Protein AF-V2Y7P2-F1 (afdb_monomer)

Foldseek 3Di:
DDDDDDDDDDDPPDDPPPPPPVPCVPPVDPPDDPVVVVVPPPCDPPVNVVVVLVPDDPVVNVVVVVVVVVVVVVVVVVVVVVVVVVVVVVVCVVPDDDPVRDDPVRVCVVDDPPPPPPDDPPQDWDDDPQWIDGPVLLVVLLVPDDPLLSVLVCCCPVVVDDLVRVCVVVVHDSVVSVVSPVVSVVSSVVSCVVPTDRNPDD

Sequence (202 aa):
MSDPGCPVQSGFFVPTKTFFQKYSLFFGSFQLCVVEGLRKGKFYPLSRLRKEVNTMNEPERTEWQIRCAFNGFCKRTLKNESINAHRDLKKRQAHEINFSDLTPKEENQLYTCEDFFTEDKEEQTFFAGGKELSANLIADAIHSLPEEKRRAVLLYYFFDMSDAEIAALYQIPRSTVQYRRTSSFELLKRYLEEHAYDYPGW

Secondary structure (DSSP, 8-state):
--PPPP----------TTSTTTTHHHHS--SS-SSSTTT-S----HHHHHHHHHTS-HHHHHHHHHHHHHHHHHHHHHHHHHHHHHHHHHHHHHH---GGG--HHHHHHH-----TTTS-----EEEETTEEEEHHHHHHHHHHS-HHHHHHHHHHHHS---HHHHHHHHT--HHHHHHHHHHHHHHHHHHHHHHSEEP---

Mean predicted aligned error: 18.99 Å

Organism: NCBI:txid592026

Solvent-accessible surface area (backbone atoms only — not comparable to full-atom values): 12564 Å² total; per-residue (Å²): 140,80,85,80,82,83,82,81,78,79,78,82,78,77,72,81,80,82,71,64,75,79,58,50,87,79,61,83,68,74,73,88,73,84,69,61,75,78,69,70,58,82,82,68,53,70,70,56,53,53,54,55,55,72,72,45,56,74,72,60,41,52,54,50,49,51,53,51,52,50,52,52,49,53,55,49,50,55,52,50,52,54,51,48,55,54,51,52,52,53,54,46,61,75,76,55,78,57,78,89,75,53,51,74,74,58,54,57,69,75,50,80,79,78,58,85,84,75,72,71,92,65,72,56,70,44,80,56,96,65,26,47,42,42,52,65,56,54,52,50,43,52,66,69,43,57,68,75,30,36,53,49,47,48,40,39,71,77,63,68,40,49,52,63,55,53,13,61,74,70,74,45,61,44,68,58,46,49,49,34,40,56,56,39,50,56,51,43,49,52,49,48,67,74,69,40,49,74,53,84,76,128

Radius of gyration: 40.27 Å; Cα contacts (8 Å, |Δi|>4): 82; chains: 1; bounding box: 62×48×115 Å

InterPro domains:
  IPR013249 RNA polymerase sigma factor 70, region 4 type 2 [PF08281] (137-180)
  IP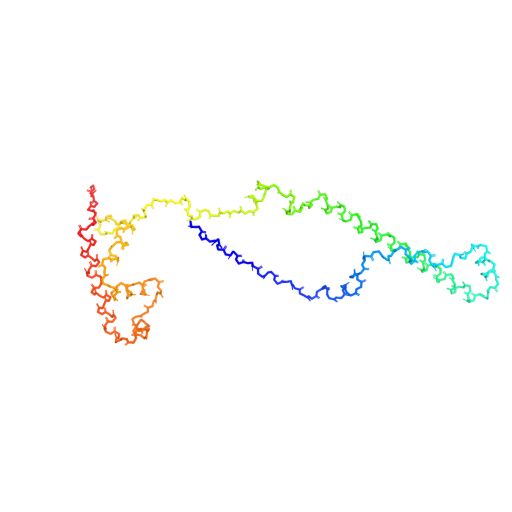R013324 RNA polymerase sigma factor, region 3/4-like [SSF88659] (135-194)
  IPR036388 Winged helix-like DNA-binding domain superfamily [G3DSA:1.10.10.10] (131-197)
  IPR039425 RNA polymerase sigma-70-like [PTHR43133] (68-195)

Nearest PDB structures (foldseek):
  3hug-assembly6_K  TM=9.657E-01  e=6.527E-04  Mycobacterium tuberculosis H37Rv
  3hug-assembly1_C  TM=9.619E-01  e=1.004E-03  Mycobacterium tuberculosis H37Rv
  6in7-assembly1_B  TM=9.277E-01  e=2.377E-03  Pseudomonas aeruginosa PAO1
  6dvb-assembly1_F  TM=6.174E-01  e=3.751E-04  Mycobacterium tuberculosis H37Rv
  6kon-assembly1_F  TM=3.648E-01  e=3.317E-04  Mycobacterium tuberculosis H37Rv

pLDDT: mean 73.15, std 22.69, range [28.91, 96.44]

Structure (mmCIF, N/CA/C/O backbone):
data_AF-V2Y7P2-F1
#
_entry.id   AF-V2Y7P2-F1
#
loop_
_atom_site.group_PDB
_atom_site.id
_atom_site.type_symbol
_atom_site.label_atom_id
_atom_site.label_alt_id
_atom_site.label_comp_id
_atom_site.label_asym_id
_atom_site.label_entity_id
_atom_site.label_seq_id
_atom_site.pdbx_PDB_ins_code
_atom_site.Cartn_x
_atom_site.Cartn_y
_atom_site.Cartn_z
_atom_site.occupancy
_atom_site.B_iso_or_equiv
_atom_site.auth_seq_id
_atom_site.auth_comp_id
_atom_site.auth_asym_id
_atom_site.auth_atom_id
_atom_site.pdbx_PDB_model_num
ATOM 1 N N . MET A 1 1 ? 14.024 -24.119 12.374 1.00 35.75 1 MET A N 1
ATOM 2 C CA . MET A 1 1 ? 12.731 -24.318 11.691 1.00 35.75 1 MET A CA 1
ATOM 3 C C . MET A 1 1 ? 12.344 -22.967 11.152 1.00 35.75 1 MET A C 1
ATOM 5 O O . MET A 1 1 ? 11.928 -22.114 11.920 1.00 35.75 1 MET A O 1
ATOM 9 N N . SER A 1 2 ? 12.657 -22.750 9.882 1.00 37.75 2 SER A N 1
ATOM 10 C CA . SER A 1 2 ? 12.451 -21.485 9.189 1.00 37.75 2 SER A CA 1
ATOM 11 C C . SER A 1 2 ? 11.504 -21.809 8.051 1.00 37.75 2 SER A C 1
ATOM 13 O O . SER A 1 2 ? 11.893 -22.535 7.136 1.00 37.75 2 SER A O 1
ATOM 15 N N . ASP A 1 3 ? 10.255 -21.375 8.179 1.00 37.59 3 ASP A N 1
ATOM 16 C CA . ASP A 1 3 ? 9.274 -21.524 7.113 1.00 37.59 3 ASP A CA 1
ATOM 17 C C . ASP A 1 3 ? 9.561 -20.544 5.962 1.00 37.59 3 ASP A C 1
ATOM 19 O O . ASP A 1 3 ? 10.200 -19.506 6.170 1.00 37.59 3 ASP A O 1
ATOM 23 N N . PRO A 1 4 ? 9.154 -20.905 4.734 1.00 45.34 4 PRO A N 1
ATOM 24 C CA . PRO A 1 4 ? 9.647 -20.324 3.498 1.00 45.34 4 PRO A CA 1
ATOM 25 C C . PRO A 1 4 ? 8.822 -19.111 3.053 1.00 45.34 4 PRO A C 1
ATOM 27 O O . PRO A 1 4 ? 7.646 -18.968 3.378 1.00 45.34 4 PRO A O 1
ATOM 30 N N . GLY A 1 5 ? 9.478 -18.233 2.295 1.00 32.50 5 GLY A N 1
ATOM 31 C CA . GLY A 1 5 ? 8.971 -16.931 1.875 1.00 32.50 5 GLY A CA 1
ATOM 32 C C . GLY A 1 5 ? 7.648 -16.949 1.105 1.00 32.50 5 GLY A C 1
ATOM 33 O O . GLY A 1 5 ? 7.354 -17.849 0.316 1.00 32.50 5 GLY A O 1
ATOM 34 N N . CYS A 1 6 ? 6.879 -15.882 1.323 1.00 36.09 6 CYS A N 1
ATOM 35 C CA . CYS A 1 6 ? 5.696 -15.534 0.551 1.00 36.09 6 CYS A CA 1
ATOM 36 C C . CYS A 1 6 ? 6.013 -15.405 -0.952 1.00 36.09 6 CYS A C 1
ATOM 38 O O . CYS A 1 6 ? 7.006 -14.770 -1.319 1.00 36.09 6 CYS A O 1
ATOM 40 N N . PRO A 1 7 ? 5.147 -15.927 -1.837 1.00 37.50 7 PRO A N 1
ATOM 41 C CA . PRO A 1 7 ? 5.250 -15.719 -3.271 1.00 37.50 7 PRO A CA 1
ATOM 42 C C . PRO A 1 7 ? 4.706 -14.326 -3.613 1.00 37.50 7 PRO A C 1
ATOM 44 O O . PRO A 1 7 ? 3.506 -14.071 -3.497 1.00 37.50 7 PRO A O 1
ATOM 47 N N . VAL A 1 8 ? 5.576 -13.411 -4.041 1.00 34.00 8 VAL A N 1
ATOM 48 C CA . VAL A 1 8 ? 5.136 -12.135 -4.617 1.00 34.00 8 VAL A CA 1
ATOM 49 C C . VAL A 1 8 ? 4.465 -12.436 -5.955 1.00 34.00 8 VAL A C 1
ATOM 51 O O . VAL A 1 8 ? 5.059 -13.025 -6.859 1.00 34.00 8 VAL A O 1
ATOM 54 N N . GLN A 1 9 ? 3.186 -12.078 -6.039 1.00 35.72 9 GLN A N 1
ATOM 55 C CA . GLN A 1 9 ? 2.339 -12.250 -7.209 1.00 35.72 9 GLN A CA 1
ATOM 56 C C . GLN A 1 9 ? 2.959 -11.543 -8.417 1.00 35.72 9 GLN A C 1
ATOM 58 O O . GLN A 1 9 ? 3.090 -10.322 -8.453 1.00 35.72 9 GLN A O 1
ATOM 63 N N . SER A 1 10 ? 3.312 -12.325 -9.435 1.00 32.94 10 SER A N 1
ATOM 64 C CA . SER A 1 10 ? 3.662 -11.817 -10.754 1.00 32.94 10 SER A CA 1
ATOM 65 C C . SER A 1 10 ? 2.457 -11.079 -11.342 1.00 32.94 10 SER A C 1
ATOM 67 O O . SER A 1 10 ? 1.457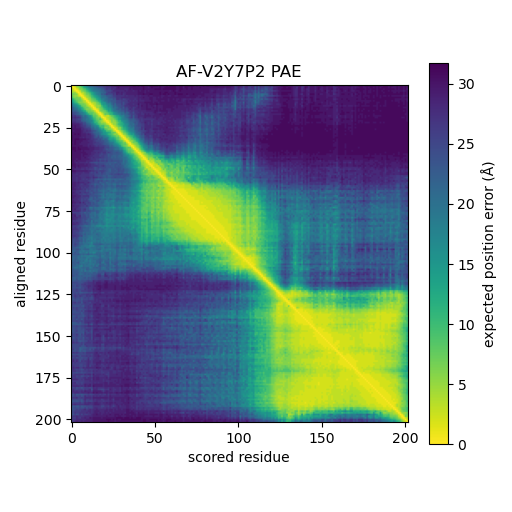 -11.706 -11.705 1.00 32.94 10 SER A O 1
ATOM 69 N N . GLY A 1 11 ? 2.553 -9.753 -11.440 1.00 28.91 11 GLY A N 1
ATOM 70 C CA . GLY A 1 11 ? 1.617 -8.931 -12.193 1.00 28.91 11 GLY A CA 1
ATOM 71 C C . GLY A 1 11 ? 1.546 -9.421 -13.637 1.00 28.91 11 GLY A C 1
ATOM 72 O O . GLY A 1 11 ? 2.537 -9.434 -14.367 1.00 28.91 11 GLY A O 1
ATOM 73 N N . PHE A 1 12 ? 0.361 -9.868 -14.033 1.00 31.16 12 PHE A N 1
ATOM 74 C CA . PHE A 1 12 ? 0.055 -10.341 -15.373 1.00 31.16 12 PHE A CA 1
ATOM 75 C C . PHE A 1 12 ? 0.037 -9.137 -16.325 1.00 31.16 12 PHE A C 1
ATOM 77 O O . PHE A 1 12 ? -0.999 -8.507 -16.534 1.00 31.16 12 PHE A O 1
ATOM 84 N N . PHE A 1 13 ? 1.193 -8.780 -16.889 1.00 29.17 13 PHE A N 1
ATOM 85 C CA . PHE A 1 13 ? 1.246 -7.805 -17.973 1.00 29.17 13 PHE A CA 1
ATOM 86 C C . PHE A 1 13 ? 0.693 -8.476 -19.232 1.00 29.17 13 PHE A C 1
ATOM 88 O O . PHE A 1 13 ? 1.366 -9.276 -19.882 1.00 29.17 13 PHE A O 1
ATOM 95 N N . VAL A 1 14 ? -0.576 -8.200 -19.534 1.00 35.41 14 VAL A N 1
ATOM 96 C CA . VAL A 1 14 ? -1.253 -8.633 -20.759 1.00 35.41 14 VAL A CA 1
ATOM 97 C C . VAL A 1 14 ? -0.452 -8.106 -21.955 1.00 35.41 14 VAL A C 1
ATOM 99 O O . VAL A 1 14 ? -0.444 -6.896 -22.184 1.00 35.41 14 VAL A O 1
ATOM 102 N N . PRO A 1 15 ? 0.198 -8.961 -22.767 1.00 36.66 15 PRO A N 1
ATOM 103 C CA . PRO A 1 15 ? 0.720 -8.500 -24.034 1.00 36.66 15 PRO A CA 1
ATOM 104 C C . PRO A 1 15 ? -0.484 -8.342 -24.956 1.00 36.66 15 PRO A C 1
ATOM 106 O O . PRO A 1 15 ? -1.203 -9.307 -25.236 1.00 36.66 15 PRO A O 1
ATOM 109 N N . THR A 1 16 ? -0.720 -7.121 -25.426 1.00 35.88 16 THR A N 1
ATOM 110 C CA . THR A 1 16 ? -1.649 -6.825 -26.516 1.00 35.88 16 THR A CA 1
ATOM 111 C C . THR A 1 16 ? -1.239 -7.639 -27.747 1.00 35.88 16 THR A C 1
ATOM 113 O O . THR A 1 16 ? -0.365 -7.297 -28.540 1.00 35.88 16 THR A O 1
ATOM 116 N N . LYS A 1 17 ? -1.877 -8.803 -27.866 1.00 37.59 17 LYS A N 1
ATOM 117 C CA . LYS A 1 17 ? -1.619 -9.897 -28.807 1.00 37.59 17 LYS A CA 1
ATOM 118 C C . LYS A 1 17 ? -2.040 -9.603 -30.253 1.00 37.59 17 LYS A C 1
ATOM 120 O O . LYS A 1 17 ? -2.352 -10.529 -30.991 1.00 37.59 17 LYS A O 1
ATOM 125 N N . THR A 1 18 ? -2.056 -8.350 -30.702 1.00 41.72 18 THR A N 1
ATOM 126 C CA . THR A 1 18 ? -2.622 -8.013 -32.023 1.00 41.72 18 THR A CA 1
ATOM 127 C C . THR A 1 18 ? -1.636 -7.475 -33.051 1.00 41.72 18 THR A C 1
ATOM 129 O O . THR A 1 18 ? -2.045 -7.249 -34.186 1.00 41.72 18 THR A O 1
ATOM 132 N N . PHE A 1 19 ? -0.333 -7.380 -32.749 1.00 37.59 19 PHE A N 1
ATOM 133 C CA . PHE A 1 19 ? 0.653 -6.978 -33.770 1.00 37.59 19 PHE A CA 1
ATOM 134 C C . PHE A 1 19 ? 1.699 -8.044 -34.138 1.00 37.59 19 PHE A C 1
ATOM 136 O O . PHE A 1 19 ? 2.189 -8.068 -35.267 1.00 37.59 19 PHE A O 1
ATOM 143 N N . PHE A 1 20 ? 1.993 -8.995 -33.246 1.00 35.00 20 PHE A N 1
ATOM 144 C CA . PHE A 1 20 ? 3.102 -9.946 -33.431 1.00 35.00 20 PHE A CA 1
ATOM 145 C C . PHE A 1 20 ? 2.731 -11.325 -34.004 1.00 35.00 20 PHE A C 1
ATOM 147 O O . PHE A 1 20 ? 3.604 -12.175 -34.152 1.00 35.00 20 PHE A O 1
ATOM 154 N N . GLN A 1 21 ? 1.475 -11.560 -34.404 1.00 32.00 21 GLN A N 1
ATOM 155 C CA . GLN A 1 21 ? 1.081 -12.844 -35.013 1.00 32.00 21 GLN A CA 1
ATOM 156 C C . GLN A 1 21 ? 1.237 -12.880 -36.546 1.00 32.00 21 GLN A C 1
ATOM 158 O O . GLN A 1 21 ? 1.214 -13.956 -37.135 1.00 32.00 21 GLN A O 1
ATOM 163 N N . LYS A 1 22 ? 1.477 -11.735 -37.207 1.00 32.56 22 LYS A N 1
ATOM 164 C CA . LYS A 1 22 ? 1.777 -11.702 -38.654 1.00 32.56 22 LYS A CA 1
ATOM 165 C C . LYS A 1 22 ? 3.265 -11.849 -38.999 1.00 32.56 22 LYS A C 1
ATOM 167 O O . LYS A 1 22 ? 3.568 -12.255 -40.113 1.00 32.56 22 LYS A O 1
ATOM 172 N N . TYR A 1 23 ? 4.181 -11.581 -38.064 1.00 38.41 23 TYR A N 1
ATOM 173 C CA . TYR A 1 23 ? 5.632 -11.619 -38.327 1.00 38.41 23 TYR A CA 1
ATOM 174 C C . TYR A 1 23 ? 6.359 -12.840 -37.735 1.00 38.41 23 TYR A C 1
ATOM 176 O O . TYR A 1 23 ? 7.452 -13.180 -38.185 1.00 38.41 23 TYR A O 1
ATOM 184 N N . SER A 1 24 ? 5.753 -13.546 -36.774 1.00 33.53 24 SER A N 1
ATOM 185 C CA . SER A 1 24 ? 6.369 -14.709 -36.114 1.00 33.53 24 SER A CA 1
ATOM 186 C C . SER A 1 24 ? 6.430 -15.968 -36.995 1.00 33.53 24 SER A C 1
ATOM 188 O O . SER A 1 24 ? 7.364 -16.753 -36.848 1.00 33.53 24 SER A O 1
ATOM 190 N N . LEU A 1 25 ? 5.522 -16.136 -37.963 1.00 35.97 25 LEU A N 1
ATOM 191 C CA . LEU A 1 25 ? 5.555 -17.287 -38.878 1.00 35.97 25 LEU A CA 1
ATOM 192 C C . LEU A 1 25 ? 6.621 -17.175 -39.986 1.00 35.97 25 LEU A C 1
ATOM 194 O O . LEU A 1 25 ? 6.770 -18.112 -40.763 1.00 35.97 25 LEU A O 1
ATOM 198 N N . PHE A 1 26 ? 7.381 -16.073 -40.059 1.00 36.66 26 PHE A N 1
ATOM 199 C CA . PHE A 1 26 ? 8.424 -15.896 -41.082 1.00 36.66 26 PHE A CA 1
ATOM 200 C C . PHE A 1 26 ? 9.865 -15.951 -40.539 1.00 36.66 26 PHE A C 1
ATOM 202 O O . PHE A 1 26 ? 10.794 -16.173 -41.310 1.00 36.66 26 PHE A O 1
ATOM 209 N N . PHE A 1 27 ? 10.082 -15.782 -39.228 1.00 35.59 27 PHE A N 1
ATOM 210 C CA . PHE A 1 27 ? 11.435 -15.616 -38.663 1.00 35.59 27 PHE A CA 1
ATOM 211 C C . PHE A 1 27 ? 11.798 -16.571 -37.508 1.00 35.59 27 PHE A C 1
ATOM 213 O O . PHE A 1 27 ? 12.901 -16.487 -36.975 1.00 35.59 27 PHE A O 1
ATOM 220 N N . GLY A 1 28 ? 10.933 -17.526 -37.148 1.00 29.94 28 GLY A N 1
ATOM 221 C CA . GLY A 1 28 ? 11.146 -18.473 -36.038 1.00 29.94 28 GLY A CA 1
ATOM 222 C C . GLY A 1 28 ? 12.136 -19.622 -36.291 1.00 29.94 28 GLY A C 1
ATOM 223 O O . GLY A 1 28 ? 12.112 -20.619 -35.575 1.00 29.94 28 GLY A O 1
ATOM 224 N N . SER A 1 29 ? 12.993 -19.534 -37.309 1.00 34.25 29 SER A N 1
ATOM 225 C CA . SER A 1 29 ? 13.983 -20.576 -37.630 1.00 34.25 29 SER A CA 1
ATOM 226 C C . SER A 1 29 ? 15.252 -19.963 -38.218 1.00 34.25 29 SER A C 1
ATOM 228 O O . SER A 1 29 ? 15.674 -20.303 -39.316 1.00 34.25 29 SER A O 1
ATOM 230 N N . PHE A 1 30 ? 15.866 -19.021 -37.502 1.00 33.66 30 PHE A N 1
ATOM 231 C CA . PHE A 1 30 ? 17.210 -18.531 -37.831 1.00 33.66 30 PHE A CA 1
ATOM 232 C C . PHE A 1 30 ? 18.280 -19.153 -36.918 1.00 33.66 30 PHE A C 1
ATOM 234 O O . PHE A 1 30 ? 19.248 -18.508 -36.533 1.00 33.66 30 PHE A O 1
ATOM 241 N N . GLN A 1 31 ? 18.149 -20.448 -36.614 1.00 34.69 31 GLN A N 1
ATOM 242 C CA . GLN A 1 31 ? 19.337 -21.296 -36.517 1.00 34.69 31 GLN A CA 1
ATOM 243 C C . GLN A 1 31 ? 19.830 -21.507 -37.953 1.00 34.69 31 GLN A C 1
ATOM 245 O O . GLN A 1 31 ? 19.142 -22.136 -38.746 1.00 34.69 31 GLN A O 1
ATOM 250 N N . LEU A 1 32 ? 20.976 -20.905 -38.293 1.00 40.25 32 LEU A N 1
ATOM 251 C CA . LEU A 1 32 ? 21.760 -21.158 -39.510 1.00 40.25 32 LEU A CA 1
ATOM 252 C C . LEU A 1 32 ? 20.948 -21.436 -40.796 1.00 40.25 32 LEU A C 1
ATOM 254 O O . LEU A 1 32 ? 20.875 -22.584 -41.219 1.00 40.25 32 LEU A O 1
ATOM 258 N N . CYS A 1 33 ? 20.406 -20.416 -41.483 1.00 33.06 33 CYS A N 1
ATOM 259 C CA . CYS A 1 33 ? 20.020 -20.618 -42.894 1.00 33.06 33 CYS A CA 1
ATOM 260 C C . CYS A 1 33 ? 19.715 -19.375 -43.758 1.00 33.06 33 CYS A C 1
ATOM 262 O O . CYS A 1 33 ? 18.844 -19.457 -44.609 1.00 33.06 33 CYS A O 1
ATOM 264 N N . VAL A 1 34 ? 20.396 -18.218 -43.654 1.00 33.44 34 VAL A N 1
ATOM 265 C CA . VAL A 1 34 ? 20.223 -17.143 -44.685 1.00 33.44 34 VAL A CA 1
ATOM 266 C C . VAL A 1 34 ? 21.541 -16.527 -45.161 1.00 33.44 34 VAL A C 1
ATOM 268 O O . VAL A 1 34 ? 21.665 -15.334 -45.410 1.00 33.44 34 VAL A O 1
ATOM 271 N N . VAL A 1 35 ? 22.542 -17.375 -45.396 1.00 35.06 35 VAL A N 1
ATOM 272 C CA . VAL A 1 35 ? 23.609 -17.062 -46.373 1.00 35.06 35 VAL A CA 1
ATOM 273 C C . VAL A 1 35 ? 23.658 -18.103 -47.506 1.00 35.06 35 VAL A C 1
ATOM 275 O O . VAL A 1 35 ? 24.475 -18.006 -48.416 1.00 35.06 35 VAL A O 1
ATOM 278 N N . GLU A 1 36 ? 22.726 -19.060 -47.554 1.00 32.09 36 GLU A N 1
ATOM 279 C CA . GLU A 1 36 ? 22.648 -20.020 -48.669 1.00 32.09 36 GLU A CA 1
ATOM 280 C C . GLU A 1 36 ? 21.849 -19.512 -49.875 1.00 32.09 36 GLU A C 1
ATOM 282 O O . GLU A 1 36 ? 22.138 -19.896 -51.011 1.00 32.09 36 GLU A O 1
ATOM 287 N N . GLY A 1 37 ? 20.937 -18.553 -49.679 1.00 32.72 37 GLY A N 1
ATOM 288 C CA . GLY A 1 37 ? 20.227 -17.899 -50.785 1.00 32.72 37 GLY A CA 1
ATOM 289 C C . GLY A 1 37 ? 21.124 -17.015 -51.662 1.00 32.72 37 GLY A C 1
ATOM 290 O O . GLY A 1 37 ? 20.820 -16.794 -52.832 1.00 32.72 37 GLY A O 1
ATOM 291 N N . LEU A 1 38 ? 22.264 -16.547 -51.135 1.00 40.38 38 LEU A N 1
ATOM 292 C CA . LEU A 1 38 ? 23.181 -15.664 -51.867 1.00 40.38 38 LEU A CA 1
ATOM 293 C C . LEU A 1 38 ? 24.229 -16.419 -52.702 1.00 40.38 38 LEU A C 1
ATOM 295 O O . LEU A 1 38 ? 24.852 -15.815 -53.572 1.00 40.38 38 LEU A O 1
ATOM 299 N N . ARG A 1 39 ? 24.408 -17.731 -52.483 1.00 36.06 39 ARG A N 1
ATOM 300 C CA . ARG A 1 39 ? 25.356 -18.568 -53.247 1.00 36.06 39 ARG A CA 1
ATOM 301 C C . ARG A 1 39 ? 24.719 -19.380 -54.377 1.00 36.06 39 ARG A C 1
ATOM 303 O O . ARG A 1 39 ? 25.439 -19.827 -55.262 1.00 36.06 39 ARG A O 1
ATOM 310 N N . LYS A 1 40 ? 23.392 -19.552 -54.389 1.00 36.03 40 LYS A N 1
ATOM 311 C CA . LYS A 1 40 ? 22.670 -20.330 -55.421 1.00 36.03 40 LYS A CA 1
ATOM 312 C C . LYS A 1 40 ? 22.039 -19.494 -56.538 1.00 36.03 40 LYS A C 1
ATOM 314 O O . LYS A 1 40 ? 21.302 -20.026 -57.365 1.00 36.03 40 LYS A O 1
ATOM 319 N N . GLY A 1 41 ? 22.356 -18.206 -56.635 1.00 40.34 41 GLY A N 1
ATOM 320 C CA . GLY A 1 41 ? 22.166 -17.503 -57.899 1.00 40.34 41 GLY A CA 1
ATOM 321 C C . GLY A 1 41 ? 23.207 -18.027 -58.879 1.00 40.34 41 GLY A C 1
ATOM 322 O O . GLY A 1 41 ? 24.389 -17.786 -58.658 1.00 40.34 41 GLY A O 1
ATOM 323 N N . LYS A 1 42 ? 22.798 -18.752 -59.931 1.00 38.00 42 LYS A N 1
ATOM 324 C CA . LYS A 1 42 ? 23.684 -19.093 -61.056 1.00 38.00 42 LYS A CA 1
ATOM 325 C C . LYS A 1 42 ? 24.448 -17.819 -61.437 1.00 38.00 42 LYS A C 1
ATOM 327 O O . LYS A 1 42 ? 23.840 -16.863 -61.918 1.00 38.00 42 LYS A O 1
ATOM 332 N N . PHE A 1 43 ? 25.748 -17.763 -61.144 1.00 43.78 43 PHE A N 1
ATOM 333 C CA . PHE A 1 43 ? 26.585 -16.642 -61.547 1.00 43.78 43 PHE A CA 1
ATOM 334 C C . PHE A 1 43 ? 26.761 -16.769 -63.054 1.00 43.78 43 PHE A C 1
ATOM 336 O O . PHE A 1 43 ? 27.630 -17.491 -63.537 1.00 43.78 43 PHE A O 1
ATOM 343 N N . TYR A 1 44 ? 25.864 -16.145 -63.811 1.00 52.22 44 TYR A N 1
ATOM 344 C CA . TYR A 1 44 ? 26.050 -16.013 -65.243 1.00 52.22 44 TYR A CA 1
ATOM 345 C C . TYR A 1 44 ? 27.202 -15.024 -65.433 1.00 52.22 44 TYR A C 1
ATOM 347 O O . TYR A 1 44 ? 27.072 -13.870 -65.014 1.00 52.22 44 TYR A O 1
ATOM 355 N N . PRO A 1 45 ? 28.343 -15.441 -66.007 1.00 54.62 45 PRO A N 1
ATOM 356 C CA . PRO A 1 45 ? 29.427 -14.509 -66.261 1.00 54.62 45 PRO A CA 1
ATOM 357 C C . PRO A 1 45 ? 28.891 -13.363 -67.126 1.00 54.62 45 PRO A C 1
ATOM 359 O O . PRO A 1 45 ? 28.130 -13.594 -68.069 1.00 54.62 45 PRO A O 1
ATOM 362 N N . LEU A 1 46 ? 29.276 -12.124 -66.800 1.00 54.12 46 LEU A N 1
ATOM 363 C CA . LEU A 1 46 ? 28.799 -10.907 -67.476 1.00 54.12 46 LEU A CA 1
ATOM 364 C C . LEU A 1 46 ? 28.954 -10.978 -69.007 1.00 54.12 46 LEU A C 1
ATOM 366 O O . LEU A 1 46 ? 28.172 -10.378 -69.739 1.00 54.12 46 LEU A O 1
ATOM 370 N N . SER A 1 47 ? 29.927 -11.751 -69.493 1.00 53.91 47 SER A N 1
ATOM 371 C CA . SER A 1 47 ? 30.153 -12.038 -70.911 1.00 53.91 47 SER A CA 1
ATOM 372 C C . SER A 1 47 ? 29.043 -12.872 -71.567 1.00 53.91 47 SER A C 1
ATOM 374 O O . SER A 1 47 ? 28.726 -12.636 -72.731 1.00 53.91 47 SER A O 1
ATOM 376 N N . ARG A 1 48 ? 28.427 -13.817 -70.844 1.00 54.47 48 ARG A N 1
ATOM 377 C CA . ARG A 1 48 ? 27.319 -14.657 -71.332 1.00 54.47 48 ARG A CA 1
ATOM 378 C C . ARG A 1 48 ? 26.007 -13.879 -71.368 1.00 54.47 48 ARG A C 1
ATOM 380 O O . ARG A 1 48 ? 25.341 -13.883 -72.395 1.00 54.47 48 ARG A O 1
ATOM 387 N N . LEU A 1 49 ? 25.727 -13.115 -70.310 1.00 60.56 49 LEU A N 1
ATOM 388 C CA . LEU A 1 49 ? 24.584 -12.197 -70.264 1.00 60.56 49 LEU A CA 1
ATOM 389 C C . LEU A 1 49 ? 24.662 -11.145 -71.378 1.00 60.56 49 LEU A C 1
ATOM 391 O O . LEU A 1 49 ? 23.672 -10.874 -72.042 1.00 60.56 49 LEU A O 1
ATOM 395 N N . ARG A 1 50 ? 25.854 -10.590 -71.639 1.00 60.84 50 ARG A N 1
ATOM 396 C CA . ARG A 1 50 ? 26.056 -9.613 -72.720 1.00 60.84 50 ARG A CA 1
ATOM 397 C C . ARG A 1 50 ? 25.814 -10.215 -74.109 1.00 60.84 50 ARG A C 1
ATOM 399 O O . ARG A 1 50 ? 25.249 -9.538 -74.959 1.00 60.84 50 ARG A O 1
ATOM 406 N N . LYS A 1 51 ? 26.221 -11.469 -74.345 1.00 64.94 51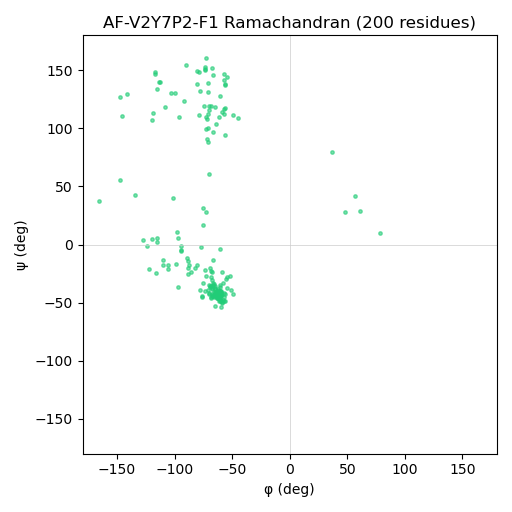 LYS A N 1
ATOM 407 C CA . LYS A 1 51 ? 25.935 -12.171 -75.608 1.00 64.94 51 LYS A CA 1
ATOM 408 C C . LYS A 1 51 ? 24.436 -12.430 -75.787 1.00 64.94 51 LYS A C 1
ATOM 410 O O . LYS A 1 51 ? 23.924 -12.138 -76.857 1.00 64.94 51 LYS A O 1
ATOM 415 N N . GLU A 1 52 ? 23.748 -12.894 -74.744 1.00 63.09 52 GLU A N 1
ATOM 416 C CA . GLU A 1 52 ? 22.304 -13.186 -74.776 1.00 63.09 52 GLU A CA 1
ATOM 417 C C . GLU A 1 52 ? 21.450 -11.921 -74.993 1.00 63.09 52 GLU A C 1
ATOM 419 O O . GLU A 1 52 ? 20.534 -11.930 -75.809 1.00 63.09 52 GLU A O 1
ATOM 424 N N . VAL A 1 53 ? 21.794 -10.799 -74.350 1.00 63.22 53 VAL A N 1
ATOM 425 C CA . VAL A 1 53 ? 21.081 -9.511 -74.503 1.00 63.22 53 VAL A CA 1
ATOM 426 C C . VAL A 1 53 ? 21.239 -8.909 -75.906 1.00 63.22 53 VAL A C 1
ATOM 428 O O . VAL A 1 53 ? 20.320 -8.268 -76.424 1.00 63.22 53 VAL A O 1
ATOM 431 N N . ASN A 1 54 ? 22.391 -9.129 -76.546 1.00 68.06 54 ASN A N 1
ATOM 432 C CA . ASN A 1 54 ? 22.648 -8.664 -77.910 1.00 68.06 54 ASN A CA 1
ATOM 433 C C . ASN A 1 54 ? 21.886 -9.484 -78.967 1.00 68.06 54 ASN A C 1
ATOM 435 O O . ASN A 1 54 ? 21.655 -8.973 -80.058 1.00 68.06 54 ASN A O 1
ATOM 439 N N . THR A 1 55 ? 21.480 -10.717 -78.642 1.00 74.25 55 THR A N 1
ATOM 440 C CA . THR A 1 55 ? 20.694 -11.609 -79.516 1.00 74.25 55 THR A CA 1
ATOM 441 C C . THR A 1 55 ? 19.177 -11.540 -79.289 1.00 74.25 55 THR A C 1
ATOM 443 O O . THR A 1 55 ? 18.439 -12.183 -80.026 1.00 74.25 55 THR A O 1
ATOM 446 N N . MET A 1 56 ? 18.706 -10.793 -78.282 1.00 75.50 56 MET A N 1
ATOM 447 C CA . MET A 1 56 ? 17.276 -10.625 -77.974 1.00 75.50 56 MET A CA 1
ATOM 448 C C . MET A 1 56 ? 16.589 -9.612 -78.898 1.00 75.50 56 MET A C 1
ATOM 450 O O . MET A 1 56 ? 17.193 -8.605 -79.279 1.00 75.50 56 MET A O 1
ATOM 454 N N . ASN A 1 57 ? 15.301 -9.840 -79.173 1.00 77.62 57 ASN A N 1
ATOM 455 C CA . ASN A 1 57 ? 14.433 -8.877 -79.855 1.00 77.62 57 ASN A CA 1
ATOM 456 C C . ASN A 1 57 ? 14.184 -7.639 -78.960 1.00 77.62 57 ASN A C 1
ATOM 458 O O . ASN A 1 57 ? 14.179 -7.743 -77.732 1.00 77.62 57 ASN A O 1
ATOM 462 N N . GLU A 1 58 ? 13.933 -6.463 -79.551 1.00 75.50 58 GLU A N 1
ATOM 463 C CA . GLU A 1 58 ? 13.731 -5.191 -78.818 1.00 75.50 58 GLU A CA 1
ATOM 464 C C . GLU A 1 58 ? 12.721 -5.232 -77.636 1.00 75.50 58 GLU A C 1
ATOM 466 O O . GLU A 1 58 ? 13.042 -4.696 -76.566 1.00 75.50 58 GLU A O 1
ATOM 471 N N . PRO A 1 59 ? 11.539 -5.885 -77.729 1.00 79.00 59 PRO A N 1
ATOM 472 C CA . PRO A 1 59 ? 10.622 -5.978 -76.584 1.00 79.00 59 PRO A CA 1
ATOM 473 C C . PRO A 1 59 ? 11.167 -6.847 -75.436 1.00 79.00 59 PRO A C 1
ATOM 475 O O . PRO A 1 59 ? 11.039 -6.477 -74.268 1.00 79.00 59 PRO A O 1
ATOM 478 N N . GLU A 1 60 ? 11.843 -7.956 -75.747 1.00 76.81 60 GLU A N 1
ATOM 479 C CA . GLU A 1 60 ? 12.433 -8.867 -74.750 1.00 76.81 60 GLU A CA 1
ATOM 480 C C . GLU A 1 60 ? 13.623 -8.221 -74.030 1.00 76.81 60 GLU A C 1
ATOM 482 O O . GLU A 1 60 ? 13.800 -8.382 -72.819 1.00 76.81 60 GLU A O 1
ATOM 487 N N . ARG A 1 61 ? 14.420 -7.428 -74.758 1.00 75.94 61 ARG A N 1
ATOM 488 C CA . ARG A 1 61 ? 15.533 -6.657 -74.194 1.00 75.94 61 ARG A CA 1
ATOM 489 C C . ARG A 1 61 ? 15.041 -5.628 -73.178 1.00 75.94 61 ARG A C 1
ATOM 491 O O . ARG A 1 61 ? 15.645 -5.489 -72.113 1.00 75.94 61 ARG A O 1
ATOM 498 N N . THR A 1 62 ? 13.956 -4.925 -73.493 1.00 81.19 62 THR A N 1
ATOM 499 C CA . THR A 1 62 ? 13.378 -3.902 -72.612 1.00 81.19 62 THR A CA 1
ATOM 500 C C . THR A 1 62 ? 12.818 -4.535 -71.337 1.00 81.19 62 THR A C 1
ATOM 502 O O . THR A 1 62 ? 13.103 -4.070 -70.232 1.00 81.19 62 THR A O 1
ATOM 505 N N . GLU A 1 63 ? 12.101 -5.655 -71.457 1.00 81.38 63 GLU A N 1
ATOM 506 C CA . GLU A 1 63 ? 11.613 -6.400 -70.295 1.00 81.38 63 GLU A CA 1
ATOM 507 C C . GLU A 1 63 ? 12.768 -6.914 -69.416 1.00 81.38 63 GLU A C 1
ATOM 509 O O . GLU A 1 63 ? 12.735 -6.797 -68.186 1.00 81.38 63 GLU A O 1
ATOM 514 N N . TRP A 1 64 ? 13.837 -7.426 -70.034 1.00 83.75 64 TRP A N 1
ATOM 515 C CA . TRP A 1 64 ? 15.040 -7.853 -69.322 1.00 83.75 64 TRP A CA 1
ATOM 516 C C . TRP A 1 64 ? 15.700 -6.699 -68.554 1.00 83.75 64 TRP A C 1
ATOM 518 O O . TRP A 1 64 ? 16.043 -6.857 -67.379 1.00 83.75 64 TRP A O 1
ATOM 528 N N . GLN A 1 65 ? 15.820 -5.516 -69.165 1.00 83.38 65 GLN A N 1
ATOM 529 C CA . GLN A 1 65 ? 16.366 -4.323 -68.511 1.00 83.38 65 GLN A CA 1
ATOM 530 C C . GLN A 1 65 ? 15.530 -3.899 -67.297 1.00 83.38 65 GLN A C 1
ATOM 532 O O . GLN A 1 65 ? 16.100 -3.610 -66.241 1.00 83.38 65 GLN A O 1
ATOM 537 N N . ILE A 1 66 ? 14.197 -3.930 -67.405 1.00 85.00 66 ILE A N 1
ATOM 538 C CA . ILE A 1 66 ? 13.281 -3.628 -66.294 1.00 85.00 66 ILE A CA 1
ATOM 539 C C . ILE A 1 66 ? 13.490 -4.619 -65.143 1.00 85.00 66 ILE A C 1
ATOM 541 O O . ILE A 1 66 ? 13.660 -4.209 -63.992 1.00 85.00 66 ILE A O 1
ATOM 545 N N . ARG A 1 67 ? 13.561 -5.924 -65.438 1.00 84.50 67 ARG A N 1
ATOM 546 C CA . ARG A 1 67 ? 13.822 -6.967 -64.429 1.00 84.50 67 ARG A CA 1
ATOM 547 C C . ARG A 1 67 ? 15.182 -6.773 -63.751 1.00 84.50 67 ARG A C 1
ATOM 549 O O . ARG A 1 67 ? 15.295 -6.930 -62.534 1.00 84.50 67 ARG A O 1
ATOM 556 N N . CYS A 1 68 ? 16.214 -6.402 -64.507 1.00 86.88 68 CYS A N 1
ATOM 557 C CA . CYS A 1 68 ? 17.542 -6.107 -63.970 1.00 86.88 68 CYS A CA 1
ATOM 558 C C . CYS A 1 68 ? 17.552 -4.864 -63.072 1.00 86.88 68 CYS A C 1
ATOM 560 O O . CYS A 1 68 ? 18.133 -4.916 -61.985 1.00 86.88 68 CYS A O 1
ATOM 562 N N . ALA A 1 69 ? 16.893 -3.781 -63.489 1.00 86.94 69 ALA A N 1
ATOM 563 C CA . ALA A 1 69 ? 16.765 -2.558 -62.703 1.00 86.94 69 ALA A CA 1
ATOM 564 C C . ALA A 1 69 ? 16.011 -2.818 -61.390 1.00 86.94 69 ALA A C 1
ATOM 566 O O . ALA A 1 69 ? 16.495 -2.450 -60.318 1.00 86.94 69 ALA A O 1
ATOM 567 N N . PHE A 1 70 ? 14.891 -3.542 -61.457 1.00 90.88 70 PHE A N 1
ATOM 568 C CA . PHE A 1 70 ? 14.112 -3.936 -60.285 1.00 90.88 70 PHE A CA 1
ATOM 569 C C . PHE A 1 70 ? 14.917 -4.829 -59.330 1.00 90.88 70 PHE A C 1
ATOM 571 O O . PHE A 1 70 ? 14.991 -4.557 -58.135 1.00 90.88 70 PHE A O 1
ATOM 578 N N . ASN A 1 71 ? 15.617 -5.844 -59.845 1.00 90.81 71 ASN A N 1
ATOM 579 C CA . ASN A 1 71 ? 16.489 -6.695 -59.032 1.00 90.81 71 ASN A CA 1
ATOM 580 C C . ASN A 1 71 ? 17.619 -5.892 -58.359 1.00 90.81 71 ASN A C 1
ATOM 582 O O . ASN A 1 71 ? 17.950 -6.125 -57.196 1.00 90.81 71 ASN A O 1
ATOM 586 N N . GLY A 1 72 ? 18.209 -4.930 -59.076 1.00 90.25 72 GLY A N 1
ATOM 587 C CA . GLY A 1 72 ? 19.206 -4.010 -58.527 1.00 90.25 72 GLY A CA 1
ATOM 588 C C . GLY A 1 72 ? 18.642 -3.148 -57.396 1.00 90.25 72 GLY A C 1
ATOM 589 O O . GLY A 1 72 ? 19.283 -3.018 -56.350 1.00 90.25 72 GLY A O 1
ATOM 590 N N . PHE A 1 73 ? 17.427 -2.626 -57.578 1.00 93.75 73 PHE A N 1
ATOM 591 C CA . PHE A 1 73 ? 16.691 -1.891 -56.554 1.00 93.75 73 PHE A CA 1
ATOM 592 C C . PHE A 1 73 ? 16.435 -2.761 -55.317 1.00 93.75 73 PHE A C 1
ATOM 594 O O . PHE A 1 73 ? 16.883 -2.401 -54.232 1.00 93.75 73 PHE A O 1
ATOM 601 N N . CYS A 1 74 ? 15.839 -3.949 -55.471 1.00 90.94 74 CYS A N 1
ATOM 602 C CA . CYS A 1 74 ? 15.552 -4.857 -54.355 1.00 90.94 74 CYS A CA 1
ATOM 603 C C . CYS A 1 74 ? 16.810 -5.225 -53.561 1.00 90.94 74 CYS A C 1
ATOM 605 O O . CYS A 1 74 ? 16.813 -5.157 -52.333 1.00 90.94 74 CYS A O 1
ATOM 607 N N . LYS A 1 75 ? 17.909 -5.563 -54.247 1.00 91.19 75 LYS A N 1
ATOM 608 C CA . LYS A 1 75 ? 19.188 -5.880 -53.591 1.00 91.19 75 LYS A CA 1
ATOM 609 C C . LYS A 1 75 ? 19.733 -4.701 -52.791 1.00 91.19 75 LYS A C 1
ATOM 611 O O . LYS A 1 75 ? 20.276 -4.898 -51.705 1.00 91.19 75 LYS A O 1
ATOM 616 N N . ARG A 1 76 ? 19.604 -3.481 -53.320 1.00 94.00 76 ARG A N 1
ATOM 617 C CA . ARG A 1 76 ? 20.044 -2.264 -52.633 1.00 94.00 76 ARG A CA 1
ATOM 618 C C . ARG A 1 76 ? 19.177 -1.967 -51.415 1.00 94.00 76 ARG A C 1
ATOM 620 O O . ARG A 1 76 ? 19.735 -1.709 -50.355 1.00 94.00 76 ARG A O 1
ATOM 627 N N . THR A 1 77 ? 17.859 -2.065 -51.548 1.00 95.44 77 THR A N 1
ATOM 628 C CA . THR A 1 77 ? 16.915 -1.866 -50.444 1.00 95.44 77 THR A CA 1
ATOM 629 C C . THR A 1 77 ? 17.186 -2.850 -49.311 1.00 95.44 77 THR A C 1
ATOM 631 O O . THR A 1 77 ? 17.416 -2.421 -48.188 1.00 95.44 77 THR A O 1
ATOM 634 N N . LEU A 1 78 ? 17.297 -4.152 -49.602 1.00 95.25 78 LEU A N 1
ATOM 635 C CA . LEU A 1 78 ? 17.591 -5.169 -48.583 1.00 95.25 78 LEU A CA 1
ATOM 636 C C . LEU A 1 78 ? 18.932 -4.929 -47.876 1.00 95.25 78 LEU A C 1
ATOM 638 O O . LEU A 1 78 ? 19.027 -5.066 -46.657 1.00 95.25 78 LEU A O 1
ATOM 642 N N . LYS A 1 79 ? 19.971 -4.536 -48.625 1.00 94.38 79 LYS A N 1
ATOM 643 C CA . LYS A 1 79 ? 21.275 -4.196 -48.041 1.00 94.38 79 LYS A CA 1
ATOM 644 C C . LYS A 1 79 ? 21.172 -2.986 -47.109 1.00 94.38 79 LYS A C 1
ATOM 646 O O . LYS A 1 79 ? 21.737 -3.012 -46.020 1.00 94.38 79 LYS A O 1
ATOM 651 N N . ASN A 1 80 ? 20.476 -1.937 -47.537 1.00 94.19 80 ASN A N 1
ATOM 652 C CA . ASN A 1 80 ? 20.335 -0.709 -46.761 1.00 94.19 80 ASN A CA 1
ATOM 653 C C . ASN A 1 80 ? 19.510 -0.936 -45.490 1.00 94.19 80 ASN A C 1
ATOM 655 O O . ASN A 1 80 ? 19.927 -0.489 -44.427 1.00 94.19 80 ASN A O 1
ATOM 659 N N . GLU A 1 81 ? 18.414 -1.689 -45.573 1.00 96.31 81 GLU A N 1
ATOM 660 C CA . GLU A 1 81 ? 17.606 -2.046 -44.402 1.00 96.31 81 GLU A CA 1
ATOM 661 C C . GLU A 1 81 ? 18.390 -2.895 -43.400 1.00 96.31 81 GLU A C 1
ATOM 663 O O . GLU A 1 81 ? 18.344 -2.641 -42.200 1.00 96.31 81 GLU A O 1
ATOM 668 N N . SER A 1 82 ? 19.203 -3.843 -43.876 1.00 94.81 82 SER A N 1
ATOM 669 C CA . SER A 1 82 ? 20.097 -4.607 -43.000 1.00 94.81 82 SER A CA 1
ATOM 670 C C . SER A 1 82 ? 21.109 -3.708 -42.273 1.00 94.81 82 SER A C 1
ATOM 672 O O . SER A 1 82 ? 21.362 -3.899 -41.082 1.00 94.81 82 SER A O 1
ATOM 674 N N . ILE A 1 83 ? 21.655 -2.696 -42.957 1.00 95.19 83 ILE A N 1
ATOM 675 C CA . ILE A 1 83 ? 22.556 -1.708 -42.347 1.00 95.19 83 ILE A CA 1
ATOM 676 C C . ILE A 1 83 ? 21.809 -0.849 -41.319 1.00 95.19 83 ILE A C 1
ATOM 678 O O . ILE A 1 83 ? 22.343 -0.611 -40.235 1.00 95.19 83 ILE A O 1
ATOM 682 N N . ASN A 1 84 ? 20.593 -0.400 -41.637 1.00 96.31 84 ASN A N 1
ATOM 683 C CA . ASN A 1 84 ? 19.765 0.394 -40.730 1.00 96.31 84 ASN A CA 1
ATOM 684 C C . ASN A 1 84 ? 19.434 -0.393 -39.458 1.00 96.31 84 ASN A C 1
ATOM 686 O O . ASN A 1 84 ? 19.717 0.089 -38.366 1.00 96.31 84 ASN A O 1
ATOM 690 N N . ALA A 1 85 ? 18.978 -1.641 -39.588 1.00 96.44 85 ALA A N 1
ATOM 691 C CA 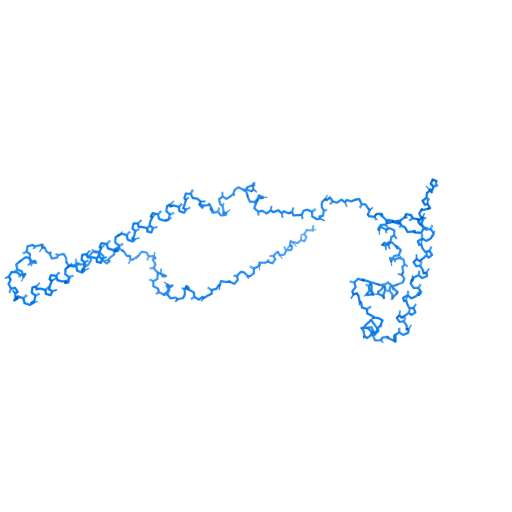. ALA A 1 85 ? 18.688 -2.509 -38.448 1.00 96.44 85 ALA A CA 1
ATOM 692 C C . ALA A 1 85 ? 19.913 -2.708 -37.539 1.00 96.44 85 ALA A C 1
ATOM 694 O O . ALA A 1 85 ? 19.808 -2.643 -36.315 1.00 96.44 85 ALA A O 1
ATOM 695 N N . HIS A 1 86 ? 21.102 -2.903 -38.122 1.00 95.56 86 HIS A N 1
ATOM 696 C CA . HIS A 1 86 ? 22.331 -3.042 -37.341 1.00 95.56 86 HIS A CA 1
ATOM 697 C C . HIS A 1 86 ? 22.748 -1.733 -36.649 1.00 95.56 86 HIS A C 1
ATOM 699 O O . HIS A 1 86 ? 23.264 -1.758 -35.530 1.00 95.56 86 HIS A O 1
ATOM 705 N N . ARG A 1 87 ? 22.524 -0.582 -37.296 1.00 95.38 87 ARG A N 1
ATOM 706 C CA . ARG A 1 87 ? 22.764 0.736 -36.695 1.00 95.38 87 ARG A CA 1
ATOM 707 C C . ARG A 1 87 ? 21.829 0.976 -35.509 1.00 95.38 87 ARG A C 1
ATOM 709 O O . ARG A 1 87 ? 22.296 1.428 -34.468 1.00 95.38 87 ARG A O 1
ATOM 716 N N . ASP A 1 88 ? 20.553 0.637 -35.651 1.00 94.25 88 ASP A N 1
ATOM 717 C CA . ASP A 1 88 ? 19.560 0.798 -34.589 1.00 94.25 88 ASP A CA 1
ATOM 718 C C . ASP A 1 88 ? 19.864 -0.107 -33.395 1.00 94.25 88 ASP A C 1
ATOM 720 O O . ASP A 1 88 ? 19.808 0.352 -32.256 1.00 94.25 88 ASP A O 1
ATOM 724 N N . LEU A 1 89 ? 20.277 -1.355 -33.645 1.00 93.56 89 LEU A N 1
ATOM 725 C CA . LEU A 1 89 ? 20.728 -2.268 -32.594 1.00 93.56 89 LEU A CA 1
ATOM 726 C C . LEU A 1 89 ? 21.902 -1.672 -31.802 1.00 93.56 89 LEU A C 1
ATOM 728 O O . LEU A 1 89 ? 21.864 -1.647 -30.577 1.00 93.56 89 LEU A O 1
ATOM 732 N N . LYS A 1 90 ? 22.920 -1.144 -32.493 1.00 93.00 90 LYS A N 1
ATOM 733 C CA . LYS A 1 90 ? 24.076 -0.497 -31.850 1.00 93.00 90 LYS A CA 1
ATOM 734 C C . LYS A 1 90 ? 23.686 0.735 -31.043 1.00 93.00 90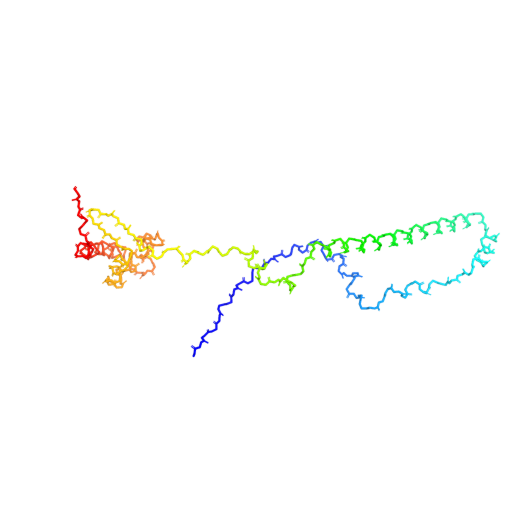 LYS A C 1
ATOM 736 O O . LYS A 1 90 ? 24.243 0.961 -29.976 1.00 93.00 90 LYS A O 1
ATOM 741 N N . LYS A 1 91 ? 22.734 1.528 -31.544 1.00 93.38 91 LYS A N 1
ATOM 742 C CA . LYS A 1 91 ? 22.216 2.692 -30.821 1.00 93.38 91 LYS A CA 1
ATOM 743 C C . LYS A 1 91 ? 21.530 2.261 -29.525 1.00 93.38 91 LYS A C 1
ATOM 745 O O . LYS A 1 91 ? 21.815 2.841 -28.487 1.00 93.38 91 LYS A O 1
ATOM 750 N N . ARG A 1 92 ? 20.677 1.234 -29.575 1.00 91.25 92 ARG A N 1
ATOM 751 C CA . ARG A 1 92 ? 20.023 0.675 -28.382 1.00 91.25 92 ARG A CA 1
ATOM 752 C C . ARG A 1 92 ? 21.042 0.136 -27.386 1.00 91.25 92 ARG A C 1
ATOM 754 O O . ARG A 1 92 ? 21.033 0.562 -26.246 1.00 91.25 92 ARG A O 1
ATOM 761 N N . GLN A 1 93 ? 22.009 -0.661 -27.839 1.00 88.06 93 GLN A N 1
ATOM 762 C CA . GLN A 1 93 ? 23.085 -1.197 -26.989 1.00 88.06 93 GLN A CA 1
ATOM 763 C C . GLN A 1 93 ? 23.945 -0.127 -26.294 1.00 88.06 93 GLN A C 1
ATOM 765 O O . GLN A 1 93 ? 24.562 -0.420 -25.279 1.00 88.06 93 GLN A O 1
ATOM 770 N N . ALA A 1 94 ? 24.019 1.098 -26.825 1.00 89.38 94 ALA A N 1
ATOM 771 C CA . ALA A 1 94 ? 24.756 2.193 -26.189 1.00 89.38 94 ALA A CA 1
ATOM 772 C C . ALA A 1 94 ? 23.978 2.882 -25.051 1.00 89.38 94 ALA A C 1
ATOM 774 O O . ALA A 1 94 ? 24.578 3.613 -24.266 1.00 89.38 94 ALA A O 1
ATOM 775 N N . HIS A 1 95 ? 22.658 2.695 -24.990 1.00 84.69 95 HIS A N 1
ATOM 776 C CA . HIS A 1 95 ? 21.770 3.378 -24.044 1.00 84.69 95 HIS A CA 1
ATOM 777 C C . HIS A 1 95 ? 20.976 2.419 -23.148 1.00 84.69 95 HIS A C 1
ATOM 779 O O . HIS A 1 95 ? 20.497 2.832 -22.098 1.00 84.69 95 HIS A O 1
ATOM 785 N N . GLU A 1 96 ? 20.816 1.164 -23.562 1.00 87.44 96 GLU A N 1
ATOM 786 C CA . GLU A 1 96 ? 20.069 0.127 -22.859 1.00 87.44 96 GLU A CA 1
ATOM 787 C C . GLU A 1 96 ? 21.049 -0.821 -22.158 1.00 87.44 96 GLU A C 1
ATOM 789 O O . GLU A 1 96 ? 21.993 -1.325 -22.768 1.00 87.44 96 GLU A O 1
ATOM 794 N N . ILE A 1 97 ? 20.796 -1.072 -20.876 1.00 81.50 97 ILE A N 1
ATOM 795 C CA . ILE A 1 97 ? 21.488 -2.059 -20.042 1.00 81.50 97 ILE A CA 1
ATOM 796 C C . ILE A 1 97 ? 20.487 -3.152 -19.668 1.00 81.50 97 ILE A C 1
ATOM 798 O O . ILE A 1 97 ? 19.316 -2.860 -19.417 1.00 81.50 97 ILE A O 1
ATOM 802 N N . ASN A 1 98 ? 20.913 -4.417 -19.675 1.00 82.38 98 ASN A N 1
ATOM 803 C CA . ASN A 1 98 ? 20.024 -5.500 -19.260 1.00 82.38 98 ASN A CA 1
ATOM 804 C C . ASN A 1 98 ? 19.847 -5.471 -17.746 1.00 82.38 98 ASN A C 1
ATOM 806 O O . ASN A 1 98 ? 20.781 -5.157 -17.013 1.00 82.38 98 ASN A O 1
ATOM 810 N N . PHE A 1 99 ? 18.689 -5.924 -17.272 1.00 78.31 99 PHE A N 1
ATOM 811 C CA . PHE A 1 99 ? 18.439 -6.060 -15.837 1.00 78.31 99 PHE A CA 1
ATOM 812 C C . PHE A 1 99 ? 19.451 -6.978 -15.136 1.00 78.31 99 PHE A C 1
ATOM 814 O O . PHE A 1 99 ? 19.824 -6.713 -14.004 1.00 78.31 99 PHE A O 1
ATOM 821 N N . SER A 1 100 ? 19.945 -8.020 -15.814 1.00 82.56 100 SER A N 1
ATOM 822 C CA . SER A 1 100 ? 20.957 -8.933 -15.258 1.00 82.56 100 SER A CA 1
ATOM 823 C C . SER A 1 100 ? 22.342 -8.303 -15.088 1.00 82.56 100 SER A C 1
ATOM 825 O O . SER A 1 100 ? 23.148 -8.835 -14.332 1.00 82.56 100 SER A O 1
ATOM 827 N N . ASP A 1 101 ? 22.613 -7.206 -15.795 1.00 83.19 101 ASP A N 1
ATOM 828 C CA . ASP A 1 101 ? 23.893 -6.498 -15.748 1.00 83.19 101 ASP A CA 1
ATOM 829 C C . ASP A 1 101 ? 23.860 -5.332 -14.738 1.00 83.19 101 ASP A C 1
ATOM 831 O O . ASP A 1 101 ? 24.885 -4.686 -14.516 1.00 83.19 101 ASP A O 1
ATOM 835 N N . LEU A 1 102 ? 22.698 -5.055 -14.124 1.00 83.94 102 LEU A N 1
ATOM 836 C CA . LEU A 1 102 ? 22.548 -4.019 -13.104 1.00 83.94 102 LEU A CA 1
ATOM 837 C C . LEU A 1 102 ? 23.241 -4.427 -11.808 1.00 83.94 102 LEU A C 1
ATOM 839 O O . LEU A 1 102 ? 23.136 -5.560 -11.336 1.00 83.94 102 LEU A O 1
ATOM 843 N N . THR A 1 103 ? 23.912 -3.466 -11.181 1.00 84.19 103 THR A N 1
ATOM 844 C CA . THR A 1 103 ? 24.380 -3.652 -9.810 1.00 84.19 103 THR A CA 1
ATOM 845 C C . THR A 1 103 ? 23.199 -3.563 -8.836 1.00 84.19 103 THR A C 1
ATOM 847 O O . THR A 1 103 ? 22.268 -2.788 -9.073 1.00 84.19 103 THR A O 1
ATOM 850 N N . PRO A 1 104 ? 23.251 -4.244 -7.675 1.00 80.69 104 PRO A N 1
ATOM 851 C CA . PRO A 1 104 ? 22.193 -4.141 -6.664 1.00 80.69 104 PRO A CA 1
ATOM 852 C C . PRO A 1 104 ? 21.899 -2.694 -6.232 1.00 80.69 104 PRO A C 1
ATOM 854 O O . PRO A 1 104 ? 20.783 -2.350 -5.865 1.00 80.69 104 PRO A O 1
ATOM 857 N N . LYS A 1 105 ? 22.899 -1.804 -6.309 1.00 79.94 105 LYS A N 1
ATOM 858 C CA . LYS A 1 105 ? 22.745 -0.377 -5.997 1.00 79.94 105 LYS A CA 1
ATOM 859 C C . LYS A 1 105 ? 21.903 0.375 -7.034 1.00 79.94 105 LYS A C 1
ATOM 861 O O . LYS A 1 105 ? 21.228 1.333 -6.669 1.00 79.94 105 LYS A O 1
ATOM 866 N N . GLU A 1 106 ? 21.995 0.012 -8.308 1.00 81.00 106 GLU A N 1
ATOM 867 C CA . GLU A 1 106 ? 21.196 0.613 -9.384 1.00 81.00 106 GLU A CA 1
ATOM 868 C C . GLU A 1 106 ? 19.775 0.051 -9.371 1.00 81.00 106 GLU A C 1
ATOM 870 O O . GLU A 1 106 ? 18.823 0.808 -9.510 1.00 81.00 106 GLU A O 1
ATOM 875 N N . GLU A 1 107 ? 19.622 -1.249 -9.109 1.00 80.69 107 GLU A N 1
ATOM 876 C CA . GLU A 1 107 ? 18.317 -1.895 -8.939 1.00 80.69 107 GLU A CA 1
ATOM 877 C C . GLU A 1 107 ? 17.518 -1.270 -7.784 1.00 80.69 107 GLU A C 1
ATOM 879 O O . GLU A 1 107 ? 16.353 -0.910 -7.954 1.00 80.69 107 GLU A O 1
ATOM 884 N N . ASN A 1 108 ? 18.175 -1.014 -6.650 1.00 78.88 108 ASN A N 1
ATOM 885 C CA . ASN A 1 108 ? 17.560 -0.351 -5.498 1.00 78.88 108 ASN A CA 1
ATOM 886 C C . ASN A 1 108 ? 17.171 1.119 -5.749 1.00 78.88 108 ASN A C 1
ATOM 888 O O . ASN A 1 108 ? 16.456 1.692 -4.939 1.00 78.88 108 ASN A O 1
ATOM 892 N N . GLN A 1 109 ? 17.637 1.754 -6.832 1.00 78.25 109 GLN A N 1
ATOM 893 C CA . GLN A 1 109 ? 17.193 3.102 -7.224 1.00 78.25 109 GLN A CA 1
ATOM 894 C C . GLN A 1 109 ? 15.944 3.074 -8.112 1.00 78.25 109 GLN A C 1
ATOM 896 O O . GLN A 1 109 ? 15.294 4.103 -8.282 1.00 78.25 109 GLN A O 1
ATOM 901 N N . LEU A 1 110 ? 15.622 1.922 -8.712 1.00 79.25 110 LEU A N 1
ATOM 902 C CA . LEU A 1 110 ? 14.453 1.758 -9.580 1.00 79.25 110 LEU A CA 1
ATOM 903 C C . LEU A 1 110 ? 13.168 1.510 -8.791 1.00 79.25 110 LEU A C 1
ATOM 905 O O . LEU A 1 110 ? 12.080 1.716 -9.330 1.00 79.25 110 LEU A O 1
ATOM 909 N N . TYR A 1 111 ? 13.286 1.069 -7.539 1.00 71.56 111 TYR A N 1
ATOM 910 C CA . TYR A 1 111 ? 12.156 0.910 -6.641 1.00 71.56 111 TYR A CA 1
ATOM 911 C C . TYR A 1 111 ? 12.294 1.889 -5.470 1.00 71.56 111 TYR A C 1
ATOM 913 O O . TYR A 1 111 ? 13.349 2.006 -4.853 1.00 71.56 111 TYR A O 1
ATOM 921 N N . THR A 1 112 ? 11.205 2.576 -5.145 1.00 67.56 112 THR A N 1
ATOM 922 C CA . THR A 1 112 ? 11.059 3.244 -3.853 1.00 67.56 112 THR A CA 1
ATOM 923 C C . THR A 1 112 ? 10.271 2.283 -2.978 1.00 67.56 112 THR A C 1
ATOM 925 O O . THR A 1 112 ? 9.093 2.053 -3.253 1.00 67.56 112 THR A O 1
ATOM 928 N N . CYS A 1 113 ? 10.896 1.670 -1.967 1.00 61.84 113 CYS A N 1
ATOM 929 C CA . CYS A 1 113 ? 10.089 1.156 -0.864 1.00 61.84 113 CYS A CA 1
ATOM 930 C C . CYS A 1 113 ? 9.644 2.406 -0.137 1.00 61.84 113 CYS A C 1
ATOM 932 O O . CYS A 1 113 ? 10.452 3.090 0.486 1.00 61.84 113 CYS A O 1
ATOM 934 N N . GLU A 1 114 ? 8.367 2.735 -0.266 1.00 60.34 114 GLU A N 1
ATOM 935 C CA . GLU A 1 114 ? 7.743 3.522 0.774 1.00 60.34 114 GLU A CA 1
ATOM 936 C C . GLU A 1 114 ? 7.784 2.643 2.019 1.00 60.34 114 GLU A C 1
ATOM 938 O O . GLU A 1 114 ? 7.086 1.632 2.130 1.00 60.34 114 GLU A O 1
ATOM 943 N N . ASP A 1 115 ? 8.708 2.986 2.904 1.00 62.38 115 ASP A N 1
ATOM 944 C CA . ASP A 1 115 ? 8.913 2.373 4.203 1.00 62.38 115 ASP A CA 1
ATOM 945 C C . ASP A 1 115 ? 7.737 2.741 5.124 1.00 62.38 115 ASP A C 1
ATOM 947 O O . ASP A 1 115 ? 7.900 3.329 6.186 1.00 62.38 115 ASP A O 1
ATOM 951 N N . PHE A 1 116 ? 6.516 2.356 4.735 1.00 56.12 116 PHE A N 1
ATOM 952 C CA . PHE A 1 116 ? 5.278 2.535 5.503 1.00 56.12 116 PHE A CA 1
ATOM 953 C C . PHE A 1 116 ? 5.296 1.827 6.867 1.00 56.12 116 PHE A C 1
ATOM 955 O O . PHE A 1 116 ? 4.335 1.916 7.628 1.00 56.12 116 PHE A O 1
ATOM 962 N N . PHE A 1 117 ? 6.361 1.080 7.158 1.00 56.84 117 PHE A N 1
ATOM 963 C CA . PHE A 1 117 ? 6.513 0.276 8.361 1.00 56.84 117 PHE A CA 1
ATOM 964 C C . PHE A 1 117 ? 7.777 0.613 9.163 1.00 56.84 117 PHE A C 1
ATOM 966 O O . PHE A 1 117 ? 7.987 -0.018 10.202 1.00 56.84 117 PHE A O 1
ATOM 973 N N . THR A 1 118 ? 8.622 1.550 8.708 1.00 59.31 118 THR A N 1
ATOM 974 C CA . THR A 1 118 ? 9.958 1.747 9.306 1.00 59.31 118 THR A CA 1
ATOM 975 C C . THR A 1 118 ? 10.075 2.996 10.189 1.00 59.31 118 THR A C 1
ATOM 977 O O . THR A 1 118 ? 10.908 3.005 11.090 1.00 59.31 118 THR A O 1
ATOM 980 N N . GLU A 1 119 ? 9.205 3.992 10.046 1.00 50.62 119 GLU A N 1
ATOM 981 C CA . GLU A 1 119 ? 9.158 5.215 10.870 1.00 50.62 119 GLU A CA 1
ATOM 982 C C . GLU A 1 119 ? 7.657 5.572 10.962 1.00 50.62 119 GLU A C 1
ATOM 984 O O . GLU A 1 119 ? 7.016 5.742 9.935 1.00 50.62 119 GLU A O 1
ATOM 989 N N . ASP A 1 120 ? 6.925 5.477 12.074 1.00 49.66 120 ASP A N 1
ATOM 990 C CA . ASP A 1 120 ? 7.227 5.847 13.446 1.00 49.66 120 ASP A CA 1
ATOM 991 C C . ASP A 1 120 ? 6.526 4.883 14.421 1.00 49.66 120 ASP A C 1
ATOM 993 O O . ASP A 1 120 ? 5.306 4.718 14.403 1.00 49.66 120 ASP A O 1
ATOM 997 N N . LYS A 1 121 ? 7.275 4.288 15.357 1.00 54.03 121 LYS A N 1
ATOM 998 C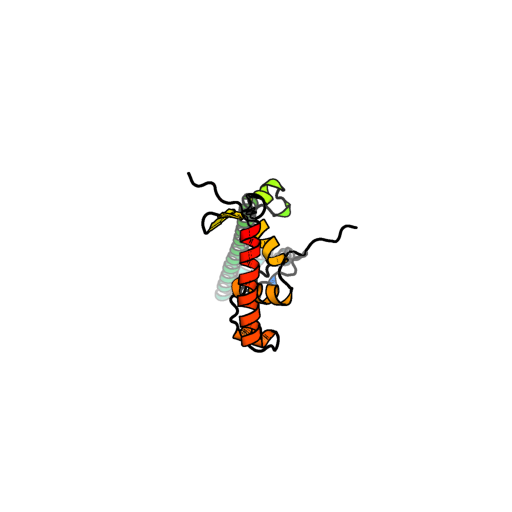 CA . LYS A 1 121 ? 6.697 3.726 16.596 1.00 54.03 121 LYS A CA 1
ATOM 999 C C . LYS A 1 121 ? 6.320 4.844 17.577 1.00 54.03 121 LYS A C 1
ATOM 1001 O O . LYS A 1 121 ? 6.438 4.671 18.787 1.00 54.03 121 LYS A O 1
ATOM 1006 N N . GLU A 1 122 ? 5.936 6.009 17.075 1.00 57.41 122 GLU A N 1
ATOM 1007 C CA . GLU A 1 122 ? 5.235 6.983 17.889 1.00 57.41 122 GLU A CA 1
ATOM 1008 C C . GLU A 1 122 ? 3.850 6.388 18.110 1.00 57.41 122 GLU A C 1
ATOM 1010 O O . GLU A 1 122 ? 3.015 6.330 17.207 1.00 57.41 122 GLU A O 1
ATOM 1015 N N . GLU A 1 123 ? 3.661 5.804 19.292 1.00 62.75 123 GLU A N 1
ATOM 1016 C CA . GLU A 1 123 ? 2.368 5.301 19.731 1.00 62.75 123 GLU A CA 1
ATOM 1017 C C . GLU A 1 123 ? 1.347 6.414 19.496 1.00 62.75 123 GLU A C 1
ATOM 1019 O O . GLU A 1 123 ? 1.433 7.471 20.114 1.00 62.75 123 GLU A O 1
ATOM 1024 N N . GLN A 1 124 ? 0.434 6.221 18.540 1.00 71.06 124 GLN A N 1
ATOM 1025 C CA . GLN A 1 124 ? -0.548 7.248 18.216 1.00 71.06 124 GLN A CA 1
ATOM 1026 C C . GLN A 1 124 ? -1.359 7.554 19.474 1.00 71.06 124 GLN A C 1
ATOM 1028 O O . GLN A 1 124 ? -2.091 6.698 19.986 1.00 71.06 124 GLN A O 1
ATOM 1033 N N . THR A 1 125 ? -1.192 8.773 19.973 1.00 78.50 125 THR A N 1
ATOM 1034 C CA . THR A 1 125 ? -1.879 9.266 21.157 1.00 78.50 125 THR A CA 1
ATOM 1035 C C . THR A 1 125 ? -3.067 10.121 20.741 1.00 78.50 125 THR A C 1
ATOM 1037 O O . THR A 1 125 ? -2.952 11.042 19.933 1.00 78.50 125 THR A O 1
ATOM 1040 N N . PHE A 1 126 ? -4.224 9.837 21.325 1.00 80.19 126 PHE A N 1
ATOM 1041 C CA . PHE A 1 126 ? -5.470 10.557 21.118 1.00 80.19 126 PHE A CA 1
ATOM 1042 C C . PHE A 1 126 ? -5.862 11.292 22.398 1.00 80.19 126 PHE A C 1
ATOM 1044 O O . PHE A 1 126 ? -5.773 10.742 23.492 1.00 80.19 126 PHE A O 1
ATOM 1051 N N . PHE A 1 127 ? -6.364 12.517 22.268 1.00 81.50 127 PHE A N 1
ATOM 1052 C CA . PHE A 1 127 ? -6.897 13.276 23.398 1.00 81.50 127 PHE A CA 1
ATOM 1053 C C . PHE A 1 127 ? -8.416 13.347 23.291 1.00 81.50 127 PHE A C 1
ATOM 1055 O O . PHE A 1 127 ? -8.956 13.895 22.329 1.00 81.50 127 PHE A O 1
ATOM 1062 N N . ALA A 1 128 ? -9.117 12.799 24.282 1.00 78.38 128 ALA A N 1
ATOM 1063 C CA . ALA A 1 128 ? -10.574 12.829 24.336 1.00 78.38 128 ALA A CA 1
ATOM 1064 C C . ALA A 1 128 ? -11.049 13.055 25.773 1.00 78.38 128 ALA A C 1
ATOM 1066 O O . ALA A 1 128 ? -10.621 12.372 26.698 1.00 78.38 128 ALA A O 1
ATOM 1067 N N . GLY A 1 129 ? -11.945 14.027 25.973 1.00 74.75 129 GLY A N 1
ATOM 1068 C CA . GLY A 1 129 ? -12.560 14.278 27.282 1.00 74.75 129 GLY A CA 1
ATOM 1069 C C . GLY A 1 129 ? -11.578 14.655 28.400 1.00 74.75 129 GLY A C 1
ATOM 1070 O O . GLY A 1 129 ? -11.850 14.345 29.554 1.00 74.75 129 GLY A O 1
ATOM 1071 N N . GLY A 1 130 ? -10.444 15.287 28.071 1.00 78.75 130 GLY A N 1
ATOM 1072 C CA . GLY A 1 130 ? -9.398 15.635 29.044 1.00 78.75 130 GLY A CA 1
ATOM 1073 C C . GLY A 1 130 ? -8.490 14.468 29.448 1.00 78.75 130 GLY A C 1
ATOM 1074 O O . GLY A 1 130 ? -7.710 14.607 30.385 1.00 78.75 130 GLY A O 1
ATOM 1075 N N . LYS A 1 131 ? -8.582 13.329 28.751 1.00 81.00 131 LYS A N 1
ATOM 1076 C CA . LYS A 1 131 ? -7.750 12.146 28.981 1.00 81.00 131 LYS A CA 1
ATOM 1077 C C . LYS A 1 131 ? -6.890 11.828 27.768 1.00 81.00 131 LYS A C 1
ATOM 1079 O O . LYS A 1 131 ? -7.306 12.046 26.625 1.00 81.00 131 LYS A O 1
ATOM 1084 N N . GLU A 1 132 ? -5.706 11.300 28.042 1.00 82.62 132 GLU A N 1
ATOM 1085 C CA . GLU A 1 132 ? -4.763 10.817 27.040 1.00 82.62 132 GLU A CA 1
ATOM 1086 C C . GLU A 1 132 ? -4.992 9.317 26.793 1.00 82.62 132 GLU A C 1
ATOM 1088 O O . GLU A 1 132 ? -4.988 8.509 27.723 1.00 82.62 132 GLU A O 1
ATOM 1093 N N . LEU A 1 133 ? -5.244 8.947 25.537 1.00 82.75 133 LEU A N 1
ATOM 1094 C CA . LEU A 1 133 ? -5.550 7.588 25.100 1.00 82.75 133 LEU A CA 1
ATOM 1095 C C . LEU A 1 133 ? -4.486 7.125 24.106 1.00 82.75 133 LEU A C 1
ATOM 1097 O O . LEU A 1 133 ? -4.431 7.627 22.987 1.00 82.75 133 LEU A O 1
ATOM 1101 N N . SER A 1 134 ? -3.671 6.141 24.472 1.00 86.62 134 SER A N 1
ATOM 1102 C CA . SER A 1 134 ? -2.749 5.512 23.523 1.00 86.62 134 SER A CA 1
ATOM 1103 C C . SER A 1 134 ? -3.465 4.463 22.665 1.00 86.62 134 SER A C 1
ATOM 1105 O O . SER A 1 134 ? -4.403 3.796 23.118 1.00 86.62 134 SER A O 1
ATOM 1107 N N . ALA A 1 135 ? -3.011 4.270 21.423 1.00 86.50 135 ALA A N 1
ATOM 1108 C CA . ALA A 1 135 ? -3.526 3.216 20.544 1.00 86.50 135 ALA A CA 1
ATOM 1109 C C . ALA A 1 135 ? -3.443 1.815 21.188 1.00 86.50 135 ALA A C 1
ATOM 1111 O O . ALA A 1 135 ? -4.373 1.016 21.057 1.00 86.50 135 ALA A O 1
ATOM 1112 N N . ASN A 1 136 ? -2.374 1.551 21.947 1.00 87.62 136 ASN A N 1
ATOM 1113 C CA . ASN A 1 136 ? -2.187 0.309 22.700 1.00 87.62 136 ASN A CA 1
ATOM 1114 C C . ASN A 1 136 ? -3.277 0.121 23.767 1.00 87.62 136 ASN A C 1
ATOM 1116 O O . ASN A 1 136 ? -3.883 -0.945 23.845 1.00 87.62 136 ASN A O 1
ATOM 1120 N N . LEU A 1 137 ? -3.606 1.175 24.525 1.00 89.56 137 LEU A N 1
ATOM 1121 C CA . LEU A 1 137 ? -4.656 1.120 25.544 1.00 89.56 137 LEU A CA 1
ATOM 1122 C C . LEU A 1 137 ? -6.034 0.826 24.933 1.00 89.56 137 LEU A C 1
ATOM 1124 O O . LEU A 1 137 ? -6.819 0.060 25.494 1.00 89.56 137 LEU A O 1
ATOM 1128 N N . ILE A 1 138 ? -6.333 1.415 23.772 1.00 90.06 138 ILE A N 1
ATOM 1129 C CA . ILE A 1 138 ? -7.582 1.154 23.045 1.00 90.06 138 ILE A CA 1
ATOM 1130 C C . ILE A 1 138 ? -7.630 -0.306 22.575 1.00 90.06 138 ILE A C 1
ATOM 1132 O O . ILE A 1 138 ? -8.666 -0.962 22.717 1.00 90.06 138 ILE A O 1
ATOM 1136 N N . ALA A 1 139 ? -6.521 -0.831 22.046 1.00 90.81 139 ALA A N 1
ATOM 1137 C CA . ALA A 1 139 ? -6.428 -2.227 21.634 1.00 90.81 139 ALA A CA 1
ATOM 1138 C C . ALA A 1 139 ? -6.662 -3.175 22.821 1.00 90.81 139 ALA A C 1
ATOM 1140 O O . ALA A 1 139 ? -7.499 -4.078 22.732 1.00 90.81 139 ALA A O 1
ATOM 1141 N N . ASP A 1 140 ? -6.016 -2.919 23.958 1.00 91.81 140 ASP A N 1
ATOM 1142 C CA . ASP A 1 140 ? -6.188 -3.702 25.184 1.00 91.81 140 ASP A CA 1
ATOM 1143 C C . ASP A 1 140 ? -7.630 -3.642 25.705 1.00 91.81 140 ASP A C 1
ATOM 1145 O O . ASP A 1 140 ? -8.214 -4.671 26.057 1.00 91.81 140 ASP A O 1
ATOM 1149 N N . ALA A 1 141 ? -8.264 -2.466 25.661 1.00 92.81 141 ALA A N 1
ATOM 1150 C CA . ALA A 1 141 ? -9.669 -2.306 26.027 1.00 92.81 141 ALA A CA 1
ATOM 1151 C C . ALA A 1 141 ? -10.585 -3.177 25.150 1.00 92.81 141 ALA A C 1
ATOM 1153 O O . ALA A 1 141 ? -11.480 -3.857 25.661 1.00 92.81 141 ALA A O 1
ATOM 1154 N N . ILE A 1 142 ? -10.343 -3.226 23.836 1.00 92.94 142 ILE A N 1
ATOM 1155 C CA . ILE A 1 142 ? -11.098 -4.072 22.898 1.00 92.94 142 ILE A CA 1
ATOM 1156 C C . ILE A 1 142 ? -10.825 -5.563 23.160 1.00 92.94 142 ILE A C 1
ATOM 1158 O O . ILE A 1 142 ? -11.743 -6.391 23.085 1.00 92.94 142 ILE A O 1
ATOM 1162 N N . HIS A 1 143 ? -9.591 -5.925 23.514 1.00 92.19 143 HIS A N 1
ATOM 1163 C CA . HIS A 1 143 ? -9.230 -7.288 23.900 1.00 92.19 143 HIS A CA 1
ATOM 1164 C C . HIS A 1 143 ? -9.848 -7.720 25.238 1.00 92.19 143 HIS A C 1
ATOM 1166 O O . HIS A 1 143 ? -10.156 -8.901 25.394 1.00 92.19 143 HIS A O 1
ATOM 1172 N N . SER A 1 144 ? -10.133 -6.801 26.160 1.00 92.62 144 SER A N 1
ATOM 1173 C CA . SER A 1 144 ? -10.824 -7.122 27.419 1.00 92.62 144 SER A CA 1
ATOM 1174 C C . SER A 1 144 ? -12.291 -7.545 27.222 1.00 92.62 144 SER A C 1
ATOM 1176 O O . SER A 1 144 ? -12.859 -8.262 28.050 1.00 92.62 144 SER A O 1
ATOM 1178 N N . LEU A 1 145 ? -12.922 -7.138 26.111 1.00 93.69 145 LEU A N 1
ATOM 1179 C CA . LEU A 1 145 ? -14.323 -7.454 25.839 1.00 93.69 145 LEU A CA 1
ATOM 1180 C C . LEU A 1 145 ? -14.546 -8.959 25.603 1.00 93.69 145 LEU A C 1
ATOM 1182 O O . LEU A 1 145 ? -13.724 -9.606 24.942 1.00 93.69 145 LEU A O 1
ATOM 1186 N N . PRO A 1 146 ? -15.712 -9.502 26.016 1.00 93.62 146 PRO A N 1
ATOM 1187 C CA . PRO A 1 146 ? -16.158 -10.830 25.604 1.00 93.62 146 PRO A CA 1
ATOM 1188 C C . PRO A 1 146 ? -16.182 -10.963 24.080 1.00 93.62 146 PRO A C 1
ATOM 1190 O O . PRO A 1 146 ? -16.552 -10.025 23.372 1.00 93.62 146 PRO A O 1
ATOM 1193 N N . GLU A 1 147 ? -15.853 -12.144 23.566 1.00 92.31 147 GLU A N 1
ATOM 1194 C CA . GLU A 1 147 ? -15.672 -12.367 22.128 1.00 92.31 147 GLU A CA 1
ATOM 1195 C C . GLU A 1 147 ? -16.898 -11.972 21.287 1.00 92.31 147 GLU A C 1
ATOM 1197 O O . GLU A 1 147 ? -16.768 -11.303 20.261 1.00 92.31 147 GLU A O 1
ATOM 1202 N N . GLU A 1 148 ? -18.104 -12.303 21.752 1.00 91.25 148 GLU A N 1
ATOM 1203 C CA . GLU A 1 148 ? -19.354 -11.953 21.065 1.00 91.25 148 GLU A CA 1
ATOM 1204 C C . GLU A 1 148 ? -19.555 -10.438 20.919 1.00 91.25 148 GLU A C 1
ATOM 1206 O O . GLU A 1 148 ? -20.090 -9.959 19.918 1.00 91.25 148 GLU A O 1
ATOM 1211 N N . LYS A 1 149 ? -19.134 -9.690 21.942 1.00 93.44 149 LYS A N 1
ATOM 1212 C CA . LYS A 1 149 ? -19.217 -8.231 22.022 1.00 93.44 149 LYS A CA 1
ATOM 1213 C C . LYS A 1 149 ? -18.140 -7.584 21.156 1.00 93.44 149 LYS A C 1
ATOM 1215 O O . LYS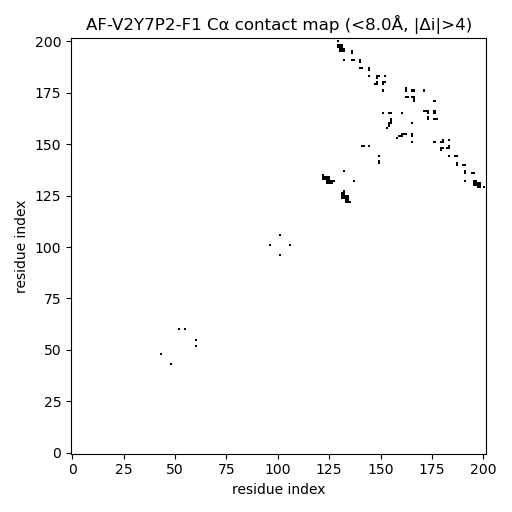 A 1 149 ? -18.444 -6.708 20.349 1.00 93.44 149 LYS A O 1
ATOM 1220 N N . ARG A 1 150 ? -16.910 -8.100 21.237 1.00 94.69 150 ARG A N 1
ATOM 1221 C CA . ARG A 1 150 ? -15.774 -7.665 20.418 1.00 94.69 150 ARG A CA 1
ATOM 1222 C C . ARG A 1 150 ? -16.082 -7.766 18.925 1.00 94.69 150 ARG A C 1
ATOM 1224 O O . ARG A 1 150 ? -15.906 -6.792 18.203 1.00 94.69 150 ARG A O 1
ATOM 1231 N N . ARG A 1 151 ? -16.608 -8.908 18.466 1.00 92.94 151 ARG A N 1
ATOM 1232 C CA . ARG A 1 151 ? -16.973 -9.114 17.052 1.00 92.94 151 ARG A CA 1
ATOM 1233 C C . ARG A 1 151 ? -18.018 -8.105 16.567 1.00 92.94 151 ARG A C 1
ATOM 1235 O O . ARG A 1 151 ? -17.891 -7.603 15.456 1.00 92.94 151 ARG A O 1
ATOM 1242 N N . ALA A 1 152 ? -19.015 -7.780 17.393 1.00 93.12 152 ALA A N 1
ATOM 1243 C CA . ALA A 1 152 ? -20.041 -6.799 17.037 1.00 93.12 152 ALA A CA 1
ATOM 1244 C C . ALA A 1 152 ? -19.459 -5.386 16.852 1.00 93.12 152 ALA A C 1
ATOM 1246 O O . ALA A 1 152 ? -19.812 -4.706 15.894 1.00 93.12 152 ALA A O 1
ATOM 1247 N N . VAL A 1 153 ? -18.543 -4.961 17.731 1.00 93.25 153 VAL A N 1
ATOM 1248 C CA . VAL A 1 153 ? -17.867 -3.654 17.626 1.00 93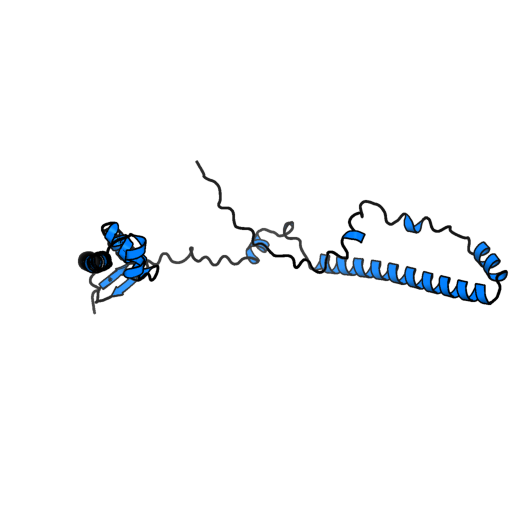.25 153 VAL A CA 1
ATOM 1249 C C . VAL A 1 153 ? -16.949 -3.603 16.404 1.00 93.25 153 VAL A C 1
ATOM 1251 O O . VAL A 1 153 ? -16.987 -2.628 15.658 1.00 93.25 153 VAL A O 1
ATOM 1254 N N . LEU A 1 154 ? -16.165 -4.662 16.175 1.00 93.75 154 LEU A N 1
ATOM 1255 C CA . LEU A 1 154 ? -15.231 -4.720 15.051 1.00 93.75 154 LEU A CA 1
ATOM 1256 C C . LEU A 1 154 ? -15.956 -4.633 13.705 1.00 93.75 154 LEU A C 1
ATOM 1258 O O . LEU A 1 154 ? -15.568 -3.847 12.850 1.00 93.75 154 LEU A O 1
ATOM 1262 N N . LEU A 1 155 ? -17.036 -5.394 13.529 1.00 94.25 155 LEU A N 1
ATOM 1263 C CA . LEU A 1 155 ? -17.812 -5.367 12.288 1.00 94.25 155 LEU A CA 1
ATOM 1264 C C . LEU A 1 155 ? -18.512 -4.026 12.057 1.00 94.25 155 LEU A C 1
ATOM 1266 O O . LEU A 1 155 ? -18.615 -3.587 10.917 1.00 94.25 155 LEU A O 1
ATOM 1270 N N . TYR A 1 156 ? -18.956 -3.367 13.128 1.00 93.94 156 TYR A N 1
ATOM 1271 C CA . TYR A 1 156 ? -19.632 -2.081 13.016 1.00 93.94 156 TYR A CA 1
ATOM 1272 C C . TYR A 1 156 ? -18.687 -0.945 12.593 1.00 93.94 156 TYR A C 1
ATOM 1274 O O . TYR A 1 156 ? -19.071 -0.141 11.756 1.00 93.94 156 TYR A O 1
ATOM 1282 N N . TYR A 1 157 ? -17.469 -0.873 13.147 1.00 92.75 157 TYR A N 1
ATOM 1283 C CA . TYR A 1 157 ? -16.541 0.238 12.869 1.00 92.75 157 TYR A CA 1
ATOM 1284 C C . TYR A 1 157 ? -15.498 -0.039 11.785 1.00 92.75 157 TYR A C 1
ATOM 1286 O O . TYR A 1 157 ? -15.137 0.880 11.065 1.00 92.75 157 TYR A O 1
ATOM 1294 N N . PHE A 1 158 ? -14.971 -1.264 11.681 1.00 92.00 158 PHE A N 1
ATOM 1295 C CA . PHE A 1 158 ? -13.924 -1.570 10.693 1.00 92.00 158 PHE A CA 1
ATOM 1296 C C . PHE A 1 158 ? -14.493 -2.007 9.344 1.00 92.00 158 PHE A C 1
ATOM 1298 O O . PHE A 1 158 ? -13.817 -1.876 8.329 1.00 92.00 158 PHE A O 1
ATOM 1305 N N . PHE A 1 159 ? -15.709 -2.556 9.334 1.00 92.19 159 PHE A N 1
ATOM 1306 C CA . PHE A 1 159 ? -16.358 -3.060 8.122 1.00 92.19 159 PHE A CA 1
ATOM 1307 C C . PHE A 1 159 ? -17.624 -2.274 7.753 1.00 92.19 159 PHE A C 1
ATOM 1309 O O . PHE A 1 159 ? -18.326 -2.690 6.834 1.00 92.19 159 PHE A O 1
ATOM 1316 N N . ASP A 1 160 ? -17.931 -1.186 8.475 1.00 92.38 160 ASP A N 1
ATOM 1317 C CA . ASP A 1 160 ? -19.120 -0.336 8.295 1.00 92.38 160 ASP A CA 1
ATOM 1318 C C . ASP A 1 160 ? -20.446 -1.118 8.191 1.00 92.38 160 ASP A C 1
ATOM 1320 O O . ASP A 1 160 ? -21.413 -0.672 7.570 1.00 92.38 160 ASP A O 1
ATOM 1324 N N . MET A 1 161 ? -20.514 -2.307 8.805 1.00 93.38 161 MET A N 1
ATOM 1325 C CA . MET A 1 161 ? -21.707 -3.145 8.751 1.00 93.38 161 MET A CA 1
ATOM 1326 C C . MET A 1 161 ? -22.778 -2.628 9.708 1.00 93.38 161 MET A C 1
ATOM 1328 O O . MET A 1 161 ? -22.547 -2.407 10.900 1.00 93.38 161 MET A O 1
ATOM 1332 N N . SER A 1 162 ? -24.002 -2.521 9.208 1.00 94.00 162 SER A N 1
ATOM 1333 C CA . SER A 1 162 ? -25.167 -2.173 10.015 1.00 94.00 162 SER A CA 1
ATOM 1334 C C . SER A 1 162 ? -25.600 -3.323 10.937 1.00 94.00 162 SER A C 1
ATOM 1336 O O . SER A 1 162 ? -25.333 -4.500 10.688 1.00 94.00 162 SER A O 1
ATOM 1338 N N . ASP A 1 163 ? -26.373 -3.010 11.986 1.00 92.69 163 ASP A N 1
ATOM 1339 C CA . ASP A 1 163 ? -26.907 -4.027 12.913 1.00 92.69 163 ASP A CA 1
ATOM 1340 C C . ASP A 1 163 ? -27.710 -5.126 12.205 1.00 92.69 163 ASP A C 1
ATOM 1342 O O . ASP A 1 163 ? -27.778 -6.251 12.694 1.00 92.69 163 ASP A O 1
ATOM 1346 N N . ALA A 1 164 ? -28.350 -4.796 11.078 1.00 93.88 164 ALA A N 1
ATOM 1347 C CA . ALA A 1 164 ? -29.134 -5.739 10.291 1.00 93.88 164 ALA A CA 1
ATOM 1348 C C . ALA A 1 164 ? -28.240 -6.720 9.518 1.00 93.88 164 ALA A C 1
ATOM 1350 O O . ALA A 1 164 ? -28.539 -7.912 9.476 1.00 93.88 164 ALA A O 1
ATOM 1351 N N . GLU A 1 165 ? -27.129 -6.242 8.957 1.00 93.50 165 GLU A N 1
ATOM 1352 C CA . GLU A 1 165 ? -26.161 -7.076 8.235 1.00 93.50 165 GLU A CA 1
ATOM 1353 C C . GLU A 1 165 ? -25.404 -7.994 9.196 1.00 93.50 165 GLU A C 1
ATOM 1355 O O . GLU A 1 165 ? -25.275 -9.189 8.937 1.00 93.50 165 GLU A O 1
ATOM 1360 N N . ILE A 1 166 ? -25.001 -7.478 10.362 1.00 93.75 166 ILE A N 1
ATOM 1361 C CA . ILE A 1 166 ? -24.367 -8.280 11.419 1.00 93.75 166 ILE A CA 1
ATOM 1362 C C . ILE A 1 166 ? -25.345 -9.342 11.952 1.00 93.75 166 ILE A C 1
ATOM 1364 O O . ILE A 1 166 ? -24.962 -10.492 12.177 1.00 93.75 166 ILE A O 1
ATOM 1368 N N . ALA A 1 167 ? -26.617 -8.977 12.138 1.00 94.56 167 ALA A N 1
ATOM 1369 C CA . ALA A 1 167 ? -27.671 -9.904 12.547 1.00 94.56 167 ALA A CA 1
ATOM 1370 C C . ALA A 1 167 ? -27.874 -11.032 11.525 1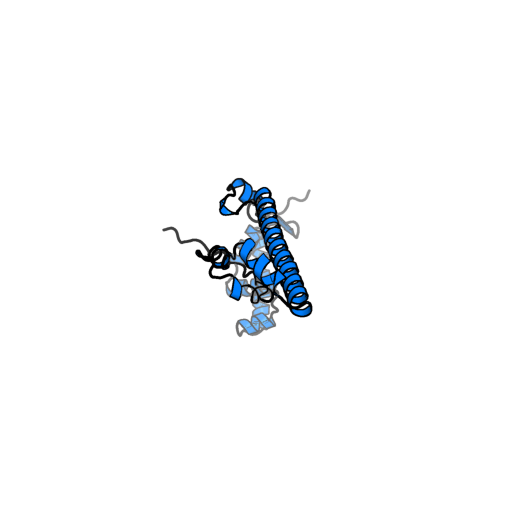.00 94.56 167 ALA A C 1
ATOM 1372 O O . ALA A 1 167 ? -27.948 -12.201 11.909 1.00 94.56 167 ALA A O 1
ATOM 1373 N N . ALA A 1 168 ? -27.907 -10.693 10.233 1.00 94.38 168 ALA A N 1
ATOM 1374 C CA . ALA A 1 168 ? -28.014 -11.664 9.150 1.00 94.38 168 ALA A CA 1
ATOM 1375 C C . ALA A 1 168 ? -26.792 -12.597 9.090 1.00 94.38 168 ALA A C 1
ATOM 1377 O O . ALA A 1 168 ? -26.962 -13.805 8.939 1.00 94.38 168 ALA A O 1
ATOM 1378 N N . LEU A 1 169 ? -25.581 -12.059 9.278 1.00 93.25 169 LEU A N 1
ATOM 1379 C CA . LEU A 1 169 ? -24.329 -12.818 9.248 1.00 93.25 169 LEU A CA 1
ATOM 1380 C C . LEU A 1 169 ? -24.278 -13.912 10.324 1.00 93.25 169 LEU A C 1
ATOM 1382 O O . LEU A 1 169 ? -23.898 -15.045 10.037 1.00 93.25 169 LEU A O 1
ATOM 1386 N N . TYR A 1 170 ? -24.670 -13.584 11.558 1.00 90.69 170 TYR A N 1
ATOM 1387 C CA . TYR A 1 170 ? -24.629 -14.528 12.681 1.00 90.69 170 TYR A CA 1
ATOM 1388 C C . TYR A 1 170 ? -25.945 -15.273 12.927 1.00 90.69 170 TYR A C 1
ATOM 1390 O O . TYR A 1 170 ? -25.994 -16.104 13.830 1.00 90.69 170 TYR A O 1
ATOM 1398 N N . GLN A 1 171 ? -26.996 -14.995 12.148 1.00 92.75 171 GLN A N 1
ATOM 1399 C CA . GLN A 1 171 ? -28.349 -15.537 12.345 1.00 92.75 171 GLN A CA 1
ATOM 1400 C C . GLN A 1 171 ? -28.920 -15.231 13.742 1.00 92.75 171 GLN A C 1
ATOM 1402 O O . GLN A 1 171 ? -29.540 -16.071 14.392 1.00 92.75 171 GLN A O 1
ATOM 1407 N N . ILE A 1 172 ? -28.699 -14.007 14.220 1.00 93.25 172 ILE A N 1
ATOM 1408 C CA . ILE A 1 172 ? -29.129 -13.536 15.542 1.00 93.25 172 ILE A CA 1
ATOM 1409 C C . ILE A 1 172 ? -30.128 -12.384 15.355 1.00 93.25 172 ILE A C 1
ATOM 1411 O O . ILE A 1 172 ? -29.990 -11.619 14.402 1.00 93.25 172 ILE A O 1
ATOM 1415 N N . PRO A 1 173 ? -31.121 -12.188 16.245 1.00 94.62 173 PRO A N 1
ATOM 1416 C CA . PRO A 1 173 ? -31.999 -11.025 16.173 1.00 94.62 173 PRO A CA 1
ATOM 1417 C C . PRO A 1 173 ? -31.227 -9.699 16.231 1.00 94.62 173 PRO A C 1
ATOM 1419 O O . PRO A 1 173 ? -30.304 -9.527 17.031 1.00 94.62 173 PRO A O 1
ATOM 1422 N N . ARG A 1 174 ? -31.672 -8.708 15.447 1.00 94.38 174 ARG A N 1
ATOM 1423 C CA . ARG A 1 174 ? -31.100 -7.347 15.435 1.00 94.38 174 ARG A CA 1
ATOM 1424 C C . ARG A 1 174 ? -30.991 -6.734 16.837 1.00 94.38 174 ARG A C 1
ATOM 1426 O O . ARG A 1 174 ? -29.998 -6.083 17.149 1.00 94.38 174 ARG A O 1
ATOM 1433 N N . SER A 1 175 ? -31.992 -6.956 17.689 1.00 94.25 175 SER A N 1
ATOM 1434 C CA . SER A 1 175 ? -32.020 -6.446 19.066 1.00 94.25 175 SER A CA 1
ATOM 1435 C C . SER A 1 175 ? -30.856 -6.966 19.916 1.00 94.25 175 SER A C 1
ATOM 1437 O O . SER A 1 175 ? -30.310 -6.223 20.729 1.00 94.25 175 SER A O 1
ATOM 1439 N N . THR A 1 176 ? -30.420 -8.209 19.705 1.00 94.69 176 THR A N 1
ATOM 1440 C CA . THR A 1 176 ? -29.267 -8.784 20.407 1.00 94.69 176 THR A CA 1
ATOM 1441 C C . THR A 1 176 ? -27.957 -8.151 19.944 1.00 94.69 176 THR A C 1
ATOM 1443 O O . THR A 1 176 ? -27.090 -7.888 20.774 1.00 94.69 176 THR A O 1
ATOM 1446 N N . VAL A 1 177 ? -27.806 -7.861 18.646 1.00 94.19 177 VAL A N 1
ATOM 1447 C CA . VAL A 1 177 ? -26.632 -7.138 18.120 1.00 94.19 177 VAL A CA 1
ATOM 1448 C C . VAL A 1 177 ? -26.574 -5.728 18.701 1.00 94.19 177 VAL A C 1
ATOM 1450 O O . VAL A 1 177 ? -25.536 -5.319 19.221 1.00 94.19 177 VAL A O 1
ATOM 1453 N N . GLN A 1 178 ? -27.712 -5.026 18.710 1.00 94.00 178 GLN A N 1
ATOM 1454 C CA . GLN A 1 178 ? -27.831 -3.708 19.326 1.00 94.00 178 GLN A CA 1
ATOM 1455 C C . GLN A 1 178 ? -27.430 -3.746 20.807 1.00 94.00 178 GLN A C 1
ATOM 1457 O O . GLN A 1 178 ? -26.611 -2.930 21.225 1.00 94.00 178 GLN A O 1
ATOM 1462 N N . TYR A 1 179 ? -27.948 -4.710 21.579 1.00 94.88 179 TYR A N 1
ATOM 1463 C CA . TYR A 1 179 ? -27.592 -4.897 22.989 1.00 94.88 179 TYR A CA 1
ATOM 1464 C C . TYR A 1 179 ? -26.098 -5.182 23.181 1.00 94.88 179 TYR A C 1
ATOM 1466 O O . TYR A 1 179 ? -25.454 -4.594 24.051 1.00 94.88 179 TYR A O 1
ATOM 1474 N N . ARG A 1 180 ? -25.516 -6.062 22.356 1.00 94.38 180 ARG A N 1
ATOM 1475 C CA . ARG A 1 180 ? -24.078 -6.351 22.397 1.00 94.38 180 ARG A CA 1
ATOM 1476 C C . ARG A 1 180 ? -23.272 -5.085 22.140 1.00 94.38 180 ARG A C 1
ATOM 1478 O O . ARG A 1 180 ? -22.337 -4.836 22.892 1.00 94.38 180 ARG A O 1
ATOM 1485 N N . ARG A 1 181 ? -23.651 -4.255 21.165 1.00 92.94 181 ARG A N 1
ATOM 1486 C CA . ARG A 1 181 ? -22.967 -2.989 20.873 1.00 92.94 181 ARG A CA 1
ATOM 1487 C C . ARG A 1 181 ? -23.082 -1.994 22.031 1.00 92.94 181 ARG A C 1
ATOM 1489 O O . ARG A 1 181 ? -22.058 -1.518 22.511 1.00 92.94 181 ARG A O 1
ATOM 1496 N N . THR A 1 182 ? -24.291 -1.710 22.517 1.00 94.00 182 THR A N 1
ATOM 1497 C CA . THR A 1 182 ? -24.488 -0.740 23.611 1.00 94.00 182 THR A CA 1
ATOM 1498 C C . THR A 1 182 ? -23.782 -1.178 24.889 1.00 94.00 182 THR A C 1
ATOM 1500 O O . THR A 1 182 ? -23.059 -0.391 25.492 1.00 94.00 182 THR A O 1
ATOM 1503 N N . SER A 1 183 ? -23.893 -2.458 25.253 1.00 94.69 183 SER A N 1
ATOM 1504 C CA . SER A 1 183 ? -23.198 -3.002 26.420 1.00 94.69 183 SER A CA 1
ATOM 1505 C C . SER A 1 183 ? -21.674 -3.034 26.242 1.00 94.69 183 SER A C 1
ATOM 1507 O O . SER A 1 183 ? -20.946 -2.897 27.222 1.00 94.69 183 SER A O 1
ATOM 1509 N N . SER A 1 184 ? -21.165 -3.200 25.015 1.00 94.19 184 SER A N 1
ATOM 1510 C CA . SER A 1 184 ? -19.722 -3.099 24.749 1.00 94.19 184 SER A CA 1
ATOM 1511 C C . SER A 1 184 ? -19.206 -1.693 25.020 1.00 94.19 184 SER A C 1
ATOM 1513 O O . SER A 1 184 ? -18.161 -1.555 25.642 1.00 94.19 184 SER A O 1
ATOM 1515 N N . PHE A 1 185 ? -19.943 -0.655 24.616 1.00 91.75 185 PHE A N 1
ATOM 1516 C CA . PHE A 1 185 ? -19.535 0.727 24.875 1.00 91.75 185 PHE A CA 1
ATOM 1517 C C . PHE A 1 185 ? -19.512 1.074 26.358 1.00 91.75 185 PHE A C 1
ATOM 1519 O O . PHE A 1 185 ? -18.607 1.776 26.792 1.00 91.75 185 PHE A O 1
ATOM 1526 N N . GLU A 1 186 ? -20.456 0.565 27.149 1.00 93.38 186 GLU A N 1
ATOM 1527 C CA . GLU A 1 186 ? -20.419 0.751 28.603 1.00 93.38 186 GLU A CA 1
ATOM 1528 C C . GLU A 1 186 ? -19.170 0.119 29.227 1.00 93.38 186 GLU A C 1
ATOM 1530 O O . GLU A 1 186 ? -18.548 0.723 30.099 1.00 93.38 186 GLU A O 1
ATOM 1535 N N . LEU A 1 187 ? -18.778 -1.074 28.764 1.00 93.69 187 LEU A N 1
ATOM 1536 C CA . LEU A 1 187 ? -17.568 -1.754 29.233 1.00 93.69 187 LEU A CA 1
ATOM 1537 C C . LEU A 1 187 ? -16.295 -1.026 28.795 1.00 93.69 187 LEU A C 1
ATOM 1539 O O . LEU A 1 187 ? -15.421 -0.794 29.625 1.00 93.69 187 LEU A O 1
ATOM 1543 N N . LEU A 1 188 ? -16.213 -0.621 27.525 1.00 92.88 188 LEU A N 1
ATOM 1544 C CA . LEU A 1 188 ? -15.082 0.150 27.003 1.00 92.88 188 LEU A CA 1
ATOM 1545 C C . LEU A 1 188 ? -14.937 1.484 27.734 1.00 92.88 188 LEU A C 1
ATOM 1547 O O . LEU A 1 188 ? -13.831 1.855 28.105 1.00 92.88 188 LEU A O 1
ATOM 1551 N N . LYS A 1 189 ? -16.051 2.178 27.992 1.00 91.12 189 LYS A N 1
ATOM 1552 C CA . LYS A 1 189 ? -16.051 3.435 28.740 1.00 91.12 189 LYS A CA 1
ATOM 1553 C C . LYS A 1 189 ? -15.473 3.245 30.142 1.00 91.12 189 LYS A C 1
ATOM 1555 O O . LYS A 1 189 ? -14.570 3.984 30.506 1.00 91.12 189 LYS A O 1
ATOM 1560 N N . ARG A 1 190 ? -15.942 2.241 30.892 1.00 92.06 190 ARG A N 1
ATOM 1561 C CA . ARG A 1 190 ? -15.417 1.942 32.237 1.00 92.06 190 ARG A CA 1
ATOM 1562 C C . ARG A 1 190 ? -13.929 1.601 32.206 1.00 92.06 190 ARG A C 1
ATOM 1564 O O . ARG A 1 190 ? -13.166 2.169 32.974 1.00 92.06 190 ARG A O 1
ATOM 1571 N N . TYR A 1 191 ? -13.517 0.736 31.278 1.00 91.94 191 TYR A N 1
ATOM 1572 C CA . TYR A 1 191 ? -12.119 0.325 31.148 1.00 91.94 191 TYR A CA 1
ATOM 1573 C C . TYR A 1 191 ? -11.199 1.518 30.865 1.00 91.94 191 TYR A C 1
ATOM 1575 O O . TYR A 1 191 ? -10.187 1.697 31.538 1.00 91.94 191 TYR A O 1
ATOM 1583 N N . LEU A 1 192 ? -11.571 2.360 29.897 1.00 89.50 192 LEU A N 1
ATOM 1584 C CA . LEU A 1 192 ? -10.789 3.541 29.538 1.00 89.50 192 LEU A CA 1
ATOM 1585 C C . LEU A 1 192 ? -10.821 4.600 30.642 1.00 89.50 192 LEU A C 1
ATOM 1587 O O . LEU A 1 192 ? -9.816 5.255 30.875 1.00 89.50 192 LEU A O 1
ATOM 1591 N N . GLU A 1 193 ? -11.933 4.768 31.358 1.00 87.25 193 GLU A N 1
ATOM 1592 C CA . GLU A 1 193 ? -11.996 5.705 32.481 1.00 87.25 193 GLU A CA 1
ATOM 1593 C C . GLU A 1 193 ? -11.073 5.309 33.639 1.00 87.25 193 GLU A C 1
ATOM 1595 O O . GLU A 1 193 ? -10.510 6.209 34.261 1.00 87.25 193 GLU A O 1
ATOM 1600 N N . GLU A 1 194 ? -10.913 4.008 33.894 1.00 87.50 194 GLU A N 1
ATOM 1601 C CA . GLU A 1 194 ? -10.037 3.455 34.936 1.00 87.50 194 GLU A CA 1
ATOM 1602 C C . GLU A 1 194 ? -8.545 3.501 34.568 1.00 87.50 194 GLU A C 1
ATOM 1604 O O . GLU A 1 194 ? -7.710 3.658 35.455 1.00 87.50 194 GLU A O 1
ATOM 1609 N N . HIS A 1 195 ? -8.205 3.356 33.281 1.00 83.44 195 HIS A N 1
ATOM 1610 C CA . HIS A 1 195 ? -6.818 3.161 32.830 1.00 83.44 195 HIS A CA 1
ATOM 1611 C C . HIS A 1 195 ? -6.220 4.350 32.067 1.00 83.44 195 HIS A C 1
ATOM 1613 O O . HIS A 1 195 ? -5.012 4.371 31.838 1.00 83.44 195 HIS A O 1
ATOM 1619 N N . ALA A 1 196 ? -7.027 5.322 31.639 1.00 81.81 196 ALA A N 1
ATOM 1620 C CA . ALA A 1 196 ? -6.515 6.504 30.956 1.00 81.81 196 ALA A CA 1
ATOM 1621 C C . ALA A 1 196 ? -5.976 7.529 31.958 1.00 81.81 196 ALA A C 1
ATOM 1623 O O . ALA A 1 196 ? -6.601 7.801 32.986 1.00 81.81 196 ALA A O 1
ATOM 1624 N N . TYR A 1 197 ? -4.829 8.121 31.630 1.00 73.00 197 TYR A N 1
ATOM 1625 C CA . TYR A 1 197 ? -4.226 9.173 32.437 1.00 73.00 197 TYR A CA 1
ATOM 1626 C C . TYR A 1 197 ? -5.041 10.461 32.316 1.00 73.00 197 TYR A C 1
ATOM 1628 O O . TYR A 1 197 ? -5.368 10.910 31.211 1.00 73.00 197 TYR A O 1
ATOM 1636 N N . ASP A 1 198 ? -5.351 11.061 33.465 1.00 72.06 198 ASP A N 1
ATOM 1637 C CA . ASP A 1 198 ? -5.880 12.418 33.510 1.00 72.06 198 ASP A CA 1
ATOM 1638 C C . ASP A 1 198 ? -4.791 13.355 32.990 1.00 72.06 198 ASP A C 1
ATOM 1640 O O . ASP A 1 198 ? -3.694 13.425 33.550 1.00 72.06 198 ASP A O 1
ATOM 1644 N N . TYR A 1 199 ? -5.079 14.055 31.894 1.00 62.16 199 TYR A N 1
ATOM 1645 C CA . TYR A 1 199 ? -4.141 15.023 31.355 1.00 62.16 199 TYR A CA 1
ATOM 1646 C C . TYR A 1 199 ? -4.093 16.210 32.326 1.00 62.16 199 TYR A C 1
ATOM 1648 O O . TYR A 1 199 ? -5.141 16.827 32.558 1.00 62.16 199 TYR A O 1
ATOM 1656 N N . PRO A 1 200 ? -2.934 16.540 32.931 1.00 58.50 200 PRO A N 1
ATOM 1657 C CA . PRO A 1 200 ? -2.833 17.675 33.834 1.00 58.50 200 PRO A CA 1
ATOM 1658 C C . PRO A 1 200 ? -3.050 18.951 33.019 1.00 58.50 200 PRO A C 1
ATOM 1660 O O . PRO A 1 200 ? -2.151 19.449 32.344 1.00 58.50 200 PRO A O 1
ATOM 1663 N N . GLY A 1 201 ? -4.285 19.445 33.038 1.00 57.91 201 GLY A N 1
ATOM 1664 C CA . GLY A 1 201 ? -4.627 20.752 32.504 1.00 57.91 201 GLY A CA 1
ATOM 1665 C C . GLY A 1 201 ? -3.844 21.821 33.261 1.00 57.91 201 GLY A C 1
ATOM 1666 O O . GLY A 1 201 ? -3.854 21.835 34.493 1.00 57.91 201 GLY A O 1
ATOM 1667 N N . TRP A 1 202 ? -3.149 22.672 32.511 1.00 51.72 202 TRP A N 1
ATOM 1668 C CA . TRP A 1 202 ? -2.612 23.937 33.007 1.00 51.72 202 TRP A CA 1
ATOM 1669 C C . TRP A 1 202 ? -3.742 24.894 33.390 1.00 51.72 202 TRP A C 1
ATOM 1671 O O . TRP A 1 202 ? -4.758 24.923 32.654 1.00 51.72 202 TRP A O 1
#